Protein AF-0000000078796775 (afdb_homodimer)

Foldseek 3Di:
DPPPPCALVNLLVQLVVLLVVLLVLLVVCPPHQQDPVSLVVNVVSVVSNLVSLLVSLQNVCVVVVHDRAPDQLRSLVVCCVVVLFPCSPVSVVLVVVVVCCDDVHPDNCSRVNSVCVSPPVSVRSVSNSVSVVVVVD/DPPPPCALVNLLVQLVVLLVVLLVLLVVCPPHQQDPVSLVVNVVSVVSNLVSLLVSLQNVCVVVVHDRAPDQLRSLVVCCVVVLFPCSPVSVVLVVVVVCCDDVHPDNCSRVNSCCVSPPVSVRSVSNSVSVVVVVD

Structure (mmCIF, N/CA/C/O backbone):
data_AF-0000000078796775-model_v1
#
loop_
_entity.id
_entity.type
_entity.pdbx_description
1 polymer 'Nucleotidyltransferase substrate binding protein, family'
#
loop_
_atom_site.group_PDB
_atom_site.id
_atom_site.type_symbol
_atom_site.label_atom_id
_atom_site.label_alt_id
_atom_site.label_comp_id
_atom_site.label_asym_id
_atom_site.label_entity_id
_atom_site.label_seq_id
_atom_site.pdbx_PDB_ins_code
_atom_site.Cartn_x
_atom_site.Cartn_y
_atom_site.Cartn_z
_atom_site.occupancy
_atom_site.B_iso_or_equiv
_atom_site.auth_seq_id
_atom_site.auth_comp_id
_atom_site.auth_asym_id
_atom_site.auth_atom_id
_atom_site.pdbx_PDB_model_num
ATOM 1 N N . MET A 1 1 ? -8.867 22.641 -24.484 1 27.11 1 MET A N 1
ATOM 2 C CA . MET A 1 1 ? -8.469 23.016 -23.141 1 27.11 1 MET A CA 1
ATOM 3 C C . MET A 1 1 ? -7.242 22.219 -22.688 1 27.11 1 MET A C 1
ATOM 5 O O . MET A 1 1 ? -7.277 20.984 -22.641 1 27.11 1 MET A O 1
ATOM 9 N N . LYS A 1 2 ? -6.031 22.531 -22.953 1 39.06 2 LYS A N 1
ATOM 10 C CA . LYS A 1 2 ? -4.73 21.906 -22.719 1 39.06 2 LYS A CA 1
ATOM 11 C C . LYS A 1 2 ? -4.594 21.438 -21.281 1 39.06 2 LYS A C 1
ATOM 13 O O . LYS A 1 2 ? -4.922 22.172 -20.344 1 39.06 2 LYS A O 1
ATOM 18 N N . ASN A 1 3 ? -4.801 20.188 -20.906 1 47.81 3 ASN A N 1
ATOM 19 C CA . ASN A 1 3 ? -4.633 19.609 -19.578 1 47.81 3 ASN A CA 1
ATOM 20 C C . ASN A 1 3 ? -3.469 20.266 -18.828 1 47.81 3 ASN A C 1
ATOM 22 O O . ASN A 1 3 ? -2.309 20.078 -19.203 1 47.81 3 ASN A O 1
ATOM 26 N N . ILE A 1 4 ? -3.586 21.375 -18.359 1 51.06 4 ILE A N 1
ATOM 27 C CA . ILE A 1 4 ? -2.564 22.109 -17.625 1 51.06 4 ILE A CA 1
ATOM 28 C C . ILE A 1 4 ? -1.868 21.172 -16.641 1 51.06 4 ILE A C 1
ATOM 30 O O . ILE A 1 4 ? -2.521 20.547 -15.797 1 51.06 4 ILE A O 1
ATOM 34 N N . PRO A 1 5 ? -0.661 20.812 -16.922 1 62.84 5 PRO A N 1
ATOM 35 C CA . PRO A 1 5 ? 0.093 19.922 -16.016 1 62.84 5 PRO A CA 1
ATOM 36 C C . PRO A 1 5 ? -0.056 20.312 -14.555 1 62.84 5 PRO A C 1
ATOM 38 O O . PRO A 1 5 ? -0.149 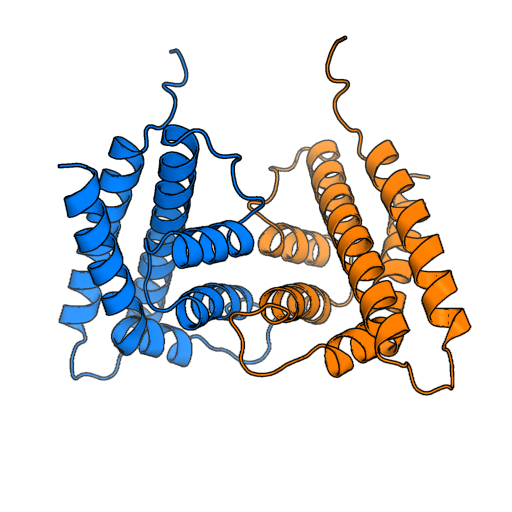21.5 -14.227 1 62.84 5 PRO A O 1
ATOM 41 N N . ILE A 1 6 ? -0.618 19.516 -13.711 1 71.25 6 ILE A N 1
ATOM 42 C CA . ILE A 1 6 ? -0.725 19.75 -12.273 1 71.25 6 ILE A CA 1
ATOM 43 C C . ILE A 1 6 ? 0.657 20.062 -11.695 1 71.25 6 ILE A C 1
ATOM 45 O O . ILE A 1 6 ? 1.594 19.281 -11.875 1 71.25 6 ILE A O 1
ATOM 49 N N . THR A 1 7 ? 0.902 21.391 -11.242 1 84.81 7 THR A N 1
ATOM 50 C CA . THR A 1 7 ? 2.178 21.812 -10.68 1 84.81 7 THR A CA 1
ATOM 51 C C . THR A 1 7 ? 2.268 21.438 -9.203 1 84.81 7 THR A C 1
ATOM 53 O O . THR A 1 7 ? 1.254 21.141 -8.57 1 84.81 7 THR A O 1
ATOM 56 N N . CYS A 1 8 ? 3.475 21.375 -8.734 1 90.12 8 CYS A N 1
ATOM 57 C CA . CYS A 1 8 ? 3.736 21.141 -7.316 1 90.12 8 CYS A CA 1
ATOM 58 C C . CYS A 1 8 ? 3.006 22.156 -6.449 1 90.12 8 CYS A C 1
ATOM 60 O O . CYS A 1 8 ? 2.449 21.812 -5.406 1 90.12 8 CYS A O 1
ATOM 62 N N . GLU A 1 9 ? 2.939 23.391 -6.965 1 91.62 9 GLU A N 1
ATOM 63 C CA . GLU A 1 9 ? 2.295 24.469 -6.215 1 91.62 9 GLU A CA 1
ATOM 64 C C . GLU A 1 9 ? 0.795 24.219 -6.082 1 91.62 9 GLU A C 1
ATOM 66 O O . GLU A 1 9 ? 0.22 24.422 -5.012 1 91.62 9 GLU A O 1
ATOM 71 N N . LYS A 1 10 ? 0.238 23.859 -7.141 1 93.44 10 LYS A N 1
ATOM 72 C CA . LYS A 1 10 ? -1.197 23.594 -7.109 1 93.44 10 LYS A CA 1
ATOM 73 C C . LYS A 1 10 ? -1.516 22.406 -6.215 1 93.44 10 LYS A C 1
ATOM 75 O O . LYS A 1 10 ? -2.475 22.438 -5.438 1 93.44 10 LYS A O 1
ATOM 80 N N . CYS A 1 11 ? -0.674 21.391 -6.367 1 94.25 11 CYS A N 1
ATOM 81 C CA . CYS A 1 11 ? -0.863 20.203 -5.523 1 94.25 11 CYS A CA 1
ATOM 82 C C . CYS A 1 11 ? -0.729 20.578 -4.047 1 94.25 11 CYS A C 1
ATOM 84 O O . CYS A 1 11 ? -1.511 20.109 -3.217 1 94.25 11 CYS A O 1
ATOM 86 N N . PHE A 1 12 ? 0.208 21.391 -3.773 1 97 12 PHE A N 1
ATOM 87 C CA . PHE A 1 12 ? 0.461 21.781 -2.395 1 97 12 PHE A CA 1
ATOM 88 C C . PHE A 1 12 ? -0.701 22.609 -1.849 1 97 12 PHE A C 1
ATOM 90 O O . PHE A 1 12 ? -1.109 22.422 -0.7 1 97 12 PHE A O 1
ATOM 97 N N . LEU A 1 13 ? -1.24 23.453 -2.66 1 96.56 13 LEU A N 1
ATOM 98 C CA . LEU A 1 13 ? -2.391 24.25 -2.242 1 96.56 13 LEU A CA 1
ATOM 99 C C . LEU A 1 13 ? -3.584 23.344 -1.924 1 96.56 13 LEU A C 1
ATOM 101 O O . LEU A 1 13 ? -4.281 23.562 -0.929 1 96.56 13 LEU A O 1
ATOM 105 N N . ASP A 1 14 ? -3.807 22.406 -2.762 1 96.75 14 ASP A N 1
ATOM 106 C CA . ASP A 1 14 ? -4.887 21.453 -2.533 1 96.75 14 ASP A CA 1
ATOM 107 C C . ASP A 1 14 ? -4.676 20.688 -1.23 1 96.75 14 ASP A C 1
ATOM 109 O O . ASP A 1 14 ? -5.629 20.453 -0.482 1 96.75 14 ASP A O 1
ATOM 113 N N . PHE A 1 15 ? -3.441 20.312 -0.987 1 98.25 15 PHE A N 1
ATOM 114 C CA . PHE A 1 15 ? -3.092 19.625 0.25 1 98.25 15 PHE A CA 1
ATOM 115 C C . PHE A 1 15 ? -3.369 20.516 1.459 1 98.25 15 PHE A C 1
ATOM 117 O O . PHE A 1 15 ? -3.957 20.062 2.443 1 98.25 15 PHE A O 1
ATOM 124 N N . GLN A 1 16 ? -2.99 21.703 1.326 1 98.38 16 GLN A N 1
ATOM 125 C CA . GLN A 1 16 ? -3.176 22.625 2.439 1 98.38 16 GLN A CA 1
ATOM 126 C C . GLN A 1 16 ? -4.656 22.812 2.771 1 98.38 16 GLN A C 1
ATOM 128 O O . GLN A 1 16 ? -5.031 22.859 3.945 1 98.38 16 GLN A O 1
ATOM 133 N N . GLU A 1 17 ? -5.414 22.953 1.761 1 98.25 17 GLU A N 1
ATOM 134 C CA . GLU A 1 17 ? -6.852 23.094 1.968 1 98.25 17 GLU A CA 1
ATOM 135 C C . GLU A 1 17 ? -7.445 21.875 2.645 1 98.25 17 GLU A C 1
ATOM 137 O O . GLU A 1 17 ? -8.234 21.984 3.582 1 98.25 17 GLU A O 1
ATOM 142 N N . ALA A 1 18 ? -7.047 20.734 2.17 1 98.5 18 ALA A N 1
ATOM 143 C CA . ALA A 1 18 ? -7.512 19.484 2.76 1 98.5 18 ALA A CA 1
ATOM 144 C C . ALA A 1 18 ? -7.027 19.344 4.199 1 98.5 18 ALA A C 1
ATOM 146 O O . ALA A 1 18 ? -7.773 18.891 5.07 1 98.5 18 ALA A O 1
ATOM 147 N N . LEU A 1 19 ? -5.797 19.734 4.43 1 98.69 19 LEU A N 1
ATOM 148 C CA . LEU A 1 19 ? -5.219 19.641 5.766 1 98.69 19 LEU A CA 1
ATOM 149 C C . LEU A 1 19 ? -5.969 20.547 6.738 1 98.69 19 LEU A C 1
ATOM 151 O O . LEU A 1 19 ? -6.195 20.172 7.891 1 98.69 19 LEU A O 1
ATOM 155 N N . GLU A 1 20 ? -6.297 21.703 6.25 1 98.38 20 GLU A N 1
ATOM 156 C CA . GLU A 1 20 ? -7.051 22.641 7.09 1 98.38 20 GLU A CA 1
ATOM 157 C C . GLU A 1 20 ? -8.391 22.031 7.512 1 98.38 20 GLU A C 1
ATOM 159 O O . GLU A 1 20 ? -8.773 22.125 8.68 1 98.38 20 GLU A O 1
ATOM 164 N N . GLU A 1 21 ? -9.062 21.438 6.605 1 98.06 21 GLU A N 1
ATOM 165 C CA . GLU A 1 21 ? -10.336 20.797 6.902 1 98.06 21 GLU A CA 1
ATOM 166 C C . GLU A 1 21 ? -10.164 19.672 7.918 1 98.06 21 GLU A C 1
ATOM 168 O O . GLU A 1 21 ? -10.93 19.562 8.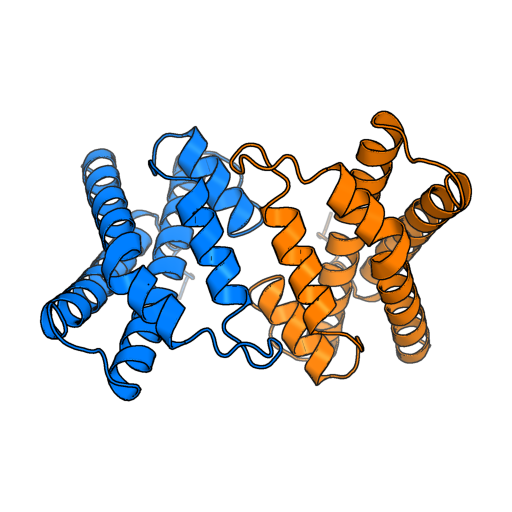875 1 98.06 21 GLU A O 1
ATOM 173 N N . LEU A 1 22 ? -9.156 18.828 7.711 1 98.44 22 LEU A N 1
ATOM 174 C CA . LEU A 1 22 ? -8.883 17.734 8.633 1 98.44 22 LEU A CA 1
ATOM 175 C C . LEU A 1 22 ? -8.547 18.25 10.023 1 98.44 22 LEU A C 1
ATOM 177 O O . LEU A 1 22 ? -9.031 17.719 11.023 1 98.44 22 LEU A O 1
ATOM 181 N N . HIS A 1 23 ? -7.727 19.25 9.992 1 98.12 23 HIS A N 1
ATOM 182 C CA . HIS A 1 23 ? -7.293 19.828 11.258 1 98.12 23 HIS A CA 1
ATOM 183 C C . HIS A 1 23 ? -8.477 20.375 12.047 1 98.12 23 HIS A C 1
ATOM 185 O O . HIS A 1 23 ? -8.562 20.172 13.266 1 98.12 23 HIS A O 1
ATOM 191 N N . GLU A 1 24 ? -9.375 21.031 11.352 1 97.69 24 GLU A N 1
ATOM 192 C CA . GLU A 1 24 ? -10.578 21.547 12 1 97.69 24 GLU A CA 1
ATOM 193 C C . GLU A 1 24 ? -11.414 20.422 12.586 1 97.69 24 GLU A C 1
ATOM 195 O O . GLU A 1 24 ? -11.945 20.547 13.695 1 97.69 24 GLU A O 1
ATOM 200 N N . MET A 1 25 ? -11.547 19.344 11.898 1 97.06 25 MET A N 1
ATOM 201 C CA . MET A 1 25 ? -12.297 18.203 12.391 1 97.06 25 MET A CA 1
ATOM 202 C C . MET A 1 25 ? -11.648 17.609 13.633 1 97.06 25 MET A C 1
ATOM 204 O O . MET A 1 25 ? -12.336 17.266 14.594 1 97.06 25 MET A O 1
ATOM 208 N N . VAL A 1 26 ? -10.375 17.531 13.586 1 97 26 VAL A N 1
ATOM 209 C CA . VAL A 1 26 ? -9.625 16.953 14.695 1 97 26 VAL A CA 1
ATOM 210 C C . VAL A 1 26 ? -9.797 17.844 15.938 1 97 26 VAL A C 1
ATOM 212 O O . VAL A 1 26 ? -10.016 17.328 17.031 1 97 26 VAL A O 1
ATOM 215 N N . ILE A 1 27 ? -9.742 19.141 15.742 1 96.31 27 ILE A N 1
ATOM 216 C CA . ILE A 1 27 ? -9.898 20.078 16.844 1 96.31 27 ILE A CA 1
ATOM 217 C C . ILE A 1 27 ? -11.297 19.953 17.438 1 96.31 27 ILE A C 1
ATOM 219 O O . ILE A 1 27 ? -11.469 20.016 18.656 1 96.31 27 ILE A O 1
ATOM 223 N N . SER A 1 28 ? -12.242 19.703 16.609 1 94.88 28 SER A N 1
ATOM 224 C CA . SER A 1 28 ? -13.641 19.672 17.031 1 94.88 28 SER A CA 1
ATOM 225 C C . SER A 1 28 ? -13.906 18.453 17.922 1 94.88 28 SER A C 1
ATOM 227 O O . SER A 1 28 ? -14.875 18.453 18.688 1 94.88 28 SER A O 1
ATOM 229 N N . VAL A 1 29 ? -13.07 17.422 17.875 1 94.19 29 VAL A N 1
ATOM 230 C CA . VAL A 1 29 ? -13.32 16.219 18.641 1 94.19 29 VAL A CA 1
ATOM 231 C C . VAL A 1 29 ? -12.25 16.047 19.719 1 94.19 29 VAL A C 1
ATOM 233 O O . VAL A 1 29 ? -12.188 15.016 20.391 1 94.19 29 VAL A O 1
ATOM 236 N N . LYS A 1 30 ? -11.461 17.047 19.812 1 88.75 30 LYS A N 1
ATOM 237 C CA . LYS A 1 30 ? -10.367 16.953 20.766 1 88.75 30 LYS A CA 1
ATOM 238 C C . LYS A 1 30 ? -10.883 16.766 22.188 1 88.75 30 LYS A C 1
ATOM 240 O O . LYS A 1 30 ? -11.781 17.484 22.641 1 88.75 30 LYS A O 1
ATOM 245 N N . GLY A 1 31 ? -10.32 15.812 22.891 1 85.5 31 GLY A N 1
ATOM 246 C CA . GLY A 1 31 ? -10.648 15.602 24.281 1 85.5 31 GLY A CA 1
ATOM 247 C C . GLY A 1 31 ? -11.961 14.859 24.484 1 85.5 31 GLY A C 1
ATOM 248 O O . GLY A 1 31 ? -12.453 14.75 25.609 1 85.5 31 GLY A O 1
ATOM 249 N N . THR A 1 32 ? -12.641 14.43 23.422 1 86.44 32 THR A N 1
ATOM 250 C CA . THR A 1 32 ? -13.891 13.688 23.516 1 86.44 32 THR A CA 1
ATOM 251 C C . THR A 1 32 ? -13.797 12.359 22.781 1 86.44 32 THR A C 1
ATOM 253 O O . THR A 1 32 ? -12.867 12.141 22 1 86.44 32 THR A O 1
ATOM 256 N N . GLU A 1 33 ? -14.688 11.477 23.203 1 89.94 33 GLU A N 1
ATOM 257 C CA . GLU A 1 33 ? -14.805 10.258 22.406 1 89.94 33 GLU A CA 1
ATOM 258 C C . GLU A 1 33 ? -15.344 10.562 21.016 1 89.94 33 GLU A C 1
ATOM 260 O O . GLU A 1 33 ? -16.281 11.344 20.859 1 89.94 33 GLU A O 1
ATOM 265 N N . ILE A 1 34 ? -14.68 10 20.094 1 93 34 ILE A N 1
ATOM 266 C CA . ILE A 1 34 ? -15.086 10.227 18.703 1 93 34 ILE A CA 1
ATOM 267 C C . ILE A 1 34 ? -16.203 9.25 18.344 1 93 34 ILE A C 1
ATOM 269 O O . ILE A 1 34 ? -15.984 8.031 18.344 1 93 34 ILE A O 1
ATOM 273 N N . ASP A 1 35 ? -17.328 9.734 18.047 1 93.81 35 ASP A N 1
ATOM 274 C CA . ASP A 1 35 ? -18.406 8.828 17.688 1 93.81 35 ASP A CA 1
ATOM 275 C C . ASP A 1 35 ? -18.219 8.273 16.266 1 93.81 35 ASP A C 1
ATOM 277 O O . ASP A 1 35 ? -17.344 8.734 15.531 1 93.81 35 ASP A O 1
ATOM 281 N N . GLU A 1 36 ? -19 7.324 15.945 1 92.62 36 GLU A N 1
ATOM 282 C CA . GLU A 1 36 ? -18.828 6.578 14.703 1 92.62 36 GLU A CA 1
ATOM 283 C C . GLU A 1 36 ? -18.938 7.496 13.484 1 92.62 36 GLU A C 1
ATOM 285 O O . GLU A 1 36 ? -18.172 7.352 12.523 1 92.62 36 GLU A O 1
ATOM 290 N N . ARG A 1 37 ? -19.859 8.391 13.539 1 93.19 37 ARG A N 1
ATOM 291 C CA . ARG A 1 37 ? -20.047 9.32 12.43 1 93.19 37 ARG A CA 1
ATOM 292 C C . ARG A 1 37 ? -18.812 10.195 12.219 1 93.19 37 ARG A C 1
ATOM 294 O O . ARG A 1 37 ? -18.328 10.328 11.094 1 93.19 37 ARG A O 1
ATOM 301 N N . ASN A 1 38 ? -18.359 10.734 13.266 1 95.19 38 ASN A N 1
ATOM 302 C CA . ASN A 1 38 ? -17.172 11.578 13.203 1 95.19 38 ASN A CA 1
ATOM 303 C C . ASN A 1 38 ? -15.93 10.773 12.812 1 95.19 38 ASN A C 1
ATOM 305 O O . ASN A 1 38 ? -15.039 11.289 12.133 1 95.19 38 ASN A O 1
ATOM 309 N N . GLN A 1 39 ? -15.914 9.531 13.297 1 95.75 39 GLN A N 1
ATOM 310 C CA . GLN A 1 39 ? -14.812 8.664 12.875 1 95.75 39 GLN A CA 1
ATOM 311 C C . GLN A 1 39 ? -14.758 8.547 11.352 1 95.75 39 GLN A C 1
ATOM 313 O O . GLN A 1 39 ? -13.695 8.703 10.75 1 95.75 39 GLN A O 1
ATOM 318 N N . LYS A 1 40 ? -15.898 8.312 10.773 1 94.62 40 LYS A N 1
ATOM 319 C CA . LYS A 1 40 ? -15.969 8.156 9.32 1 94.62 40 LYS A CA 1
ATOM 320 C C . LYS A 1 40 ? -15.57 9.445 8.609 1 94.62 40 LYS A C 1
ATOM 322 O O . LYS A 1 40 ? -14.836 9.406 7.617 1 94.62 40 LYS A O 1
ATOM 327 N N . ARG A 1 41 ? -16.016 10.586 9.086 1 95.56 41 ARG A N 1
ATOM 328 C CA . ARG A 1 41 ? -15.711 11.883 8.492 1 95.56 41 ARG A CA 1
ATOM 329 C C . ARG A 1 41 ? -14.219 12.188 8.578 1 95.56 41 ARG A C 1
ATOM 331 O O . ARG A 1 41 ? -13.617 12.656 7.605 1 95.56 41 ARG A O 1
ATOM 338 N N . ILE A 1 42 ? -13.695 11.891 9.719 1 97.38 42 ILE A N 1
ATOM 339 C CA . ILE A 1 42 ? -12.281 12.141 9.945 1 97.38 42 ILE A CA 1
ATOM 340 C C . ILE A 1 42 ? -11.438 11.25 9.039 1 97.38 42 ILE A C 1
ATOM 342 O O . ILE A 1 42 ? -10.484 11.711 8.414 1 97.38 42 ILE A O 1
ATOM 346 N N . ILE A 1 43 ? -11.82 10 8.922 1 96.62 43 ILE A N 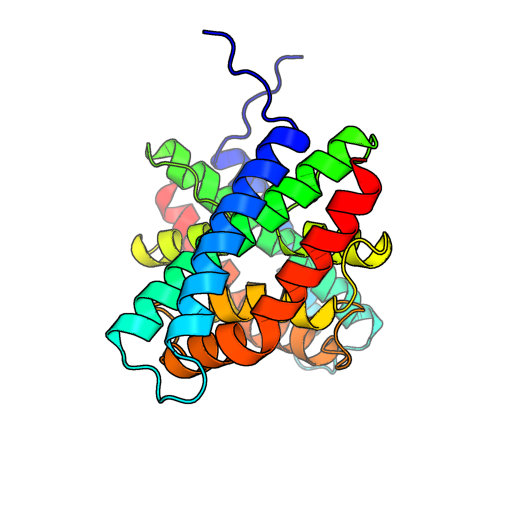1
ATOM 347 C CA . ILE A 1 43 ? -11.078 9.047 8.102 1 96.62 43 ILE A CA 1
ATOM 348 C C . ILE A 1 43 ? -11.148 9.461 6.637 1 96.62 43 ILE A C 1
ATOM 350 O O . ILE A 1 43 ? -10.148 9.406 5.918 1 96.62 43 ILE A O 1
ATOM 354 N N . ARG A 1 44 ? -12.305 9.891 6.203 1 96.06 44 ARG A N 1
ATOM 355 C CA . ARG A 1 44 ? -12.453 10.352 4.828 1 96.06 44 ARG A CA 1
ATOM 356 C C . ARG A 1 44 ? -11.562 11.555 4.551 1 96.06 44 ARG A C 1
ATOM 358 O O . ARG A 1 44 ? -10.852 11.594 3.543 1 96.06 44 ARG A O 1
ATOM 365 N N . SER A 1 45 ? -11.602 12.523 5.414 1 97.94 45 SER A N 1
ATOM 366 C CA . SER A 1 45 ? -10.766 13.719 5.277 1 97.94 45 SER A CA 1
ATOM 367 C C . SER A 1 45 ? -9.281 13.359 5.316 1 97.94 45 SER A C 1
ATOM 369 O O . SER A 1 45 ? -8.484 13.93 4.57 1 97.94 45 SER A O 1
ATOM 371 N N . PHE A 1 46 ? -8.953 12.398 6.164 1 98.31 46 PHE A N 1
ATOM 372 C CA . PHE A 1 46 ? -7.59 11.891 6.27 1 98.31 46 PHE A CA 1
ATOM 373 C C . PHE A 1 46 ? -7.141 11.266 4.953 1 98.31 46 PHE A C 1
ATOM 375 O O . PHE A 1 46 ? -6.031 11.531 4.484 1 98.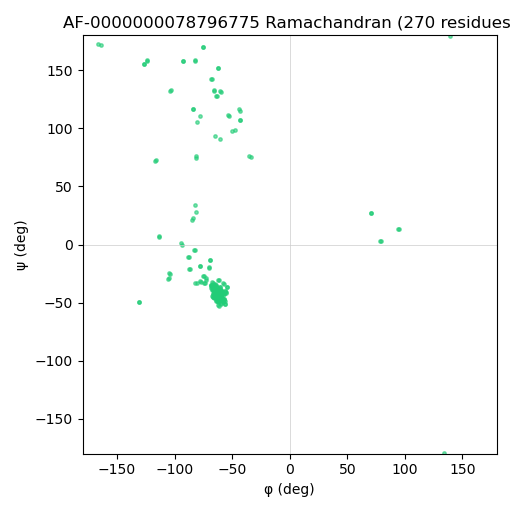31 46 PHE A O 1
ATOM 382 N N . GLU A 1 47 ? -7.98 10.5 4.387 1 96.25 47 GLU A N 1
ATOM 383 C CA . GLU A 1 47 ? -7.66 9.836 3.129 1 96.25 47 GLU A CA 1
ATOM 384 C C . GLU A 1 47 ? -7.359 10.852 2.029 1 96.25 47 GLU A C 1
ATOM 386 O O . GLU A 1 47 ? -6.367 10.719 1.31 1 96.25 47 GLU A O 1
ATOM 391 N N . ILE A 1 48 ? -8.188 11.82 1.911 1 97 48 ILE A N 1
ATOM 392 C CA . ILE A 1 48 ? -8.016 12.875 0.912 1 97 48 ILE A CA 1
ATOM 393 C C . ILE A 1 48 ? -6.715 13.625 1.173 1 97 48 ILE A C 1
ATOM 395 O O . ILE A 1 48 ? -5.922 13.844 0.253 1 97 48 ILE A O 1
ATOM 399 N N . THR A 1 49 ? -6.461 13.969 2.406 1 98.5 49 THR A N 1
ATOM 400 C CA . THR A 1 49 ? -5.273 14.719 2.789 1 98.5 49 THR A CA 1
ATOM 401 C C . THR A 1 49 ? -4.004 13.93 2.477 1 98.5 49 THR A C 1
ATOM 403 O O . THR A 1 49 ? -3.051 14.469 1.915 1 98.5 49 THR A O 1
ATOM 406 N N . HIS A 1 50 ? -4.023 12.68 2.842 1 98.19 50 HIS A N 1
ATOM 407 C CA . HIS A 1 50 ? -2.873 11.82 2.602 1 98.19 50 HIS A CA 1
ATOM 408 C C . HIS A 1 50 ? -2.59 11.68 1.11 1 98.19 50 HIS A C 1
ATOM 410 O O . HIS A 1 50 ? -1.435 11.75 0.684 1 98.19 50 HIS A O 1
ATOM 416 N N . GLU A 1 51 ? -3.664 11.484 0.34 1 95.19 51 GLU A N 1
ATOM 417 C CA . GLU A 1 51 ? -3.518 11.383 -1.108 1 95.19 51 GLU A CA 1
ATOM 418 C C . GLU A 1 51 ? -2.895 12.648 -1.69 1 95.19 51 GLU A C 1
ATOM 420 O O . GLU A 1 51 ? -1.978 12.57 -2.512 1 95.19 51 GLU A O 1
ATOM 425 N N . LEU A 1 52 ? -3.357 13.75 -1.291 1 96.56 52 LEU A N 1
ATOM 426 C CA . LEU A 1 52 ? -2.869 15.031 -1.797 1 96.56 52 LEU A CA 1
ATOM 427 C C . LEU A 1 52 ? -1.441 15.289 -1.328 1 96.56 52 LEU A C 1
ATOM 429 O O . LEU A 1 52 ? -0.649 15.898 -2.047 1 96.56 52 LEU A O 1
ATOM 433 N N . ALA A 1 53 ? -1.108 14.836 -0.096 1 97.75 53 ALA A N 1
ATOM 434 C CA . ALA A 1 53 ? 0.271 14.93 0.373 1 97.75 53 ALA A CA 1
ATOM 435 C C . ALA A 1 53 ? 1.217 14.148 -0.538 1 97.75 53 ALA A C 1
ATOM 437 O O . ALA A 1 53 ? 2.25 14.672 -0.961 1 97.75 53 ALA A O 1
ATOM 438 N N . LEU A 1 54 ? 0.8 12.938 -0.846 1 95.75 54 LEU A N 1
ATOM 439 C CA . LEU A 1 54 ? 1.615 12.094 -1.713 1 95.75 54 LEU A CA 1
ATOM 440 C C . LEU A 1 54 ? 1.761 12.719 -3.098 1 95.75 54 LEU A C 1
ATOM 442 O O . LEU A 1 54 ? 2.844 12.688 -3.684 1 95.75 54 LEU A O 1
ATOM 446 N N . LYS A 1 55 ? 0.684 13.242 -3.604 1 94.31 55 LYS A N 1
ATOM 447 C CA . LYS A 1 55 ? 0.731 13.922 -4.895 1 94.31 55 LYS A CA 1
ATOM 448 C C . LYS A 1 55 ? 1.695 15.109 -4.855 1 94.31 55 LYS A C 1
ATOM 450 O O . LYS A 1 55 ? 2.455 15.328 -5.801 1 94.31 55 LYS A O 1
ATOM 455 N N . THR A 1 56 ? 1.604 15.844 -3.842 1 96.56 56 THR A N 1
ATOM 456 C CA . THR A 1 56 ? 2.5 16.984 -3.658 1 96.56 56 THR A CA 1
ATOM 457 C C . THR A 1 56 ? 3.957 16.531 -3.67 1 96.56 56 THR A C 1
ATOM 459 O O . THR A 1 56 ? 4.789 17.109 -4.363 1 96.56 56 THR A O 1
ATOM 462 N N . MET A 1 57 ? 4.273 15.484 -2.924 1 96.38 57 MET A N 1
ATOM 463 C CA . MET A 1 57 ? 5.625 14.938 -2.887 1 96.38 57 MET A CA 1
ATOM 464 C C . MET A 1 57 ? 6.086 14.531 -4.281 1 96.38 57 MET A C 1
ATOM 466 O O . MET A 1 57 ? 7.203 14.844 -4.691 1 96.38 57 MET A O 1
ATOM 470 N N . GLY A 1 58 ? 5.184 13.789 -4.914 1 93.5 58 GLY A N 1
ATOM 471 C CA . GLY A 1 58 ? 5.516 13.352 -6.258 1 93.5 58 GLY A CA 1
ATOM 472 C C . GLY A 1 58 ? 5.848 14.492 -7.195 1 93.5 58 GLY A C 1
ATOM 473 O O . GLY A 1 58 ? 6.863 14.453 -7.895 1 93.5 58 GLY A O 1
ATOM 474 N N . GLU A 1 59 ? 5.012 15.469 -7.27 1 93.25 59 GLU A N 1
ATOM 475 C CA . GLU A 1 59 ? 5.215 16.625 -8.148 1 93.25 59 GLU A CA 1
ATOM 476 C C . GLU A 1 59 ? 6.449 17.422 -7.734 1 93.25 59 GLU A C 1
ATOM 478 O O . GLU A 1 59 ? 7.137 17.984 -8.578 1 93.25 59 GLU A O 1
ATOM 483 N N . TYR A 1 60 ? 6.688 17.469 -6.457 1 94.12 60 TYR A N 1
ATOM 484 C CA . TYR A 1 60 ? 7.906 18.109 -5.969 1 94.12 60 TYR A CA 1
ATOM 485 C C . TYR A 1 60 ? 9.141 17.406 -6.523 1 94.12 60 TYR A C 1
ATOM 487 O O . TYR A 1 60 ? 10.07 18.062 -7 1 94.12 60 TYR A O 1
ATOM 495 N N . PHE A 1 61 ? 9.156 16.094 -6.434 1 93.81 61 PHE A N 1
ATOM 496 C CA . PHE A 1 61 ? 10.289 15.328 -6.949 1 93.81 61 PHE A CA 1
ATOM 497 C C . PHE A 1 61 ? 10.43 15.516 -8.453 1 93.81 61 PHE A C 1
ATOM 499 O O . PHE A 1 61 ? 11.539 15.625 -8.969 1 93.81 61 PHE A O 1
ATOM 506 N N . ARG A 1 62 ? 9.328 15.5 -9.102 1 91.19 62 ARG A N 1
ATOM 507 C CA . ARG A 1 62 ? 9.352 15.75 -10.539 1 91.19 62 ARG A CA 1
ATOM 508 C C . ARG A 1 62 ? 9.984 17.109 -10.852 1 91.19 62 ARG A C 1
ATOM 510 O O . ARG A 1 62 ? 10.812 17.219 -11.75 1 91.19 62 ARG A O 1
ATOM 517 N N . LYS A 1 63 ? 9.57 18.094 -10.164 1 90.5 63 LYS A N 1
ATOM 518 C CA . LYS A 1 63 ? 10.102 19.453 -10.312 1 90.5 63 LYS A CA 1
ATOM 519 C C . LYS A 1 63 ? 11.609 19.469 -10.07 1 90.5 63 LYS A C 1
ATOM 521 O O . LYS A 1 63 ? 12.336 20.25 -10.695 1 90.5 63 LYS A O 1
ATOM 526 N N . MET A 1 64 ? 12.062 18.656 -9.219 1 91.62 64 MET A N 1
ATOM 527 C CA . MET A 1 64 ? 13.477 18.578 -8.875 1 91.62 64 MET A CA 1
ATOM 528 C C . MET A 1 64 ? 14.234 17.719 -9.883 1 91.62 64 MET A C 1
ATOM 530 O O . MET A 1 64 ? 15.43 17.484 -9.734 1 91.62 64 MET A O 1
ATOM 534 N N . GLY A 1 65 ? 13.531 17.094 -10.836 1 89.62 65 GLY A N 1
ATOM 535 C CA . GLY A 1 65 ? 14.18 16.344 -11.906 1 89.62 65 GLY A CA 1
ATOM 536 C C . GLY A 1 65 ? 14.32 14.867 -11.594 1 89.62 65 GLY A C 1
ATOM 537 O O . GLY A 1 65 ? 15.117 14.172 -12.219 1 89.62 65 GLY A O 1
ATOM 538 N N . ARG A 1 66 ? 13.609 14.508 -10.594 1 89.25 66 ARG A N 1
ATOM 539 C CA . ARG A 1 66 ? 13.68 13.102 -10.219 1 89.25 66 ARG A CA 1
ATOM 540 C C . ARG A 1 66 ? 12.578 12.289 -10.898 1 89.25 66 ARG A C 1
ATOM 542 O O . ARG A 1 66 ? 11.602 12.859 -11.398 1 89.25 66 ARG A O 1
ATOM 549 N N . LYS A 1 67 ? 12.859 10.938 -10.984 1 83.56 67 LYS A N 1
ATOM 550 C CA . LYS A 1 67 ? 11.812 10.047 -11.484 1 83.56 67 LYS A CA 1
ATOM 551 C C . LYS A 1 67 ? 10.648 9.961 -10.508 1 83.56 67 LYS A C 1
ATOM 553 O O . LYS A 1 67 ? 10.844 9.977 -9.297 1 83.56 67 LYS A O 1
ATOM 558 N N . LEU A 1 68 ? 9.438 9.898 -11.094 1 78.5 68 LEU A N 1
ATOM 559 C CA . LEU A 1 68 ? 8.25 9.727 -10.266 1 78.5 68 LEU A CA 1
ATOM 560 C C . LEU A 1 68 ? 8.289 8.383 -9.539 1 78.5 68 LEU A C 1
ATOM 562 O O . LEU A 1 68 ? 8.555 7.348 -10.156 1 78.5 68 LEU A O 1
ATOM 566 N N . PRO A 1 69 ? 8.125 8.445 -8.312 1 82.44 69 PRO A N 1
ATOM 567 C CA . PRO A 1 69 ? 8.109 7.191 -7.559 1 82.44 69 PRO A CA 1
ATOM 568 C C . PRO A 1 69 ? 6.969 6.266 -7.977 1 82.44 69 PRO A C 1
ATOM 570 O O . PRO A 1 69 ? 5.906 6.738 -8.398 1 82.44 69 PRO A O 1
ATOM 573 N N . ASP A 1 70 ? 7.168 4.98 -7.828 1 75.31 70 ASP A N 1
ATOM 574 C CA . ASP A 1 70 ? 6.246 3.953 -8.297 1 75.31 70 ASP A CA 1
ATOM 575 C C . ASP A 1 70 ? 5.105 3.746 -7.305 1 75.31 70 ASP A C 1
ATOM 577 O O . ASP A 1 70 ? 4.484 2.68 -7.277 1 75.31 70 ASP A O 1
ATOM 581 N N . GLY A 1 71 ? 4.637 4.715 -6.629 1 85.19 71 GLY A N 1
ATOM 582 C CA . GLY A 1 71 ? 3.512 4.508 -5.727 1 85.19 71 GLY A CA 1
ATOM 583 C C . GLY A 1 71 ? 3.713 5.145 -4.367 1 85.19 71 GLY A C 1
ATOM 584 O O . GLY A 1 71 ? 4.73 5.797 -4.125 1 85.19 71 GLY A O 1
ATOM 585 N N . PRO A 1 72 ? 2.734 4.977 -3.523 1 91.56 72 PRO A N 1
ATOM 586 C CA . PRO A 1 72 ? 2.74 5.633 -2.215 1 91.56 72 PRO A CA 1
ATOM 587 C C . PRO A 1 72 ? 3.936 5.223 -1.355 1 91.56 72 PRO A C 1
ATOM 589 O O . PRO A 1 72 ? 4.531 6.066 -0.679 1 91.56 72 PRO A O 1
ATOM 592 N N . ARG A 1 73 ? 4.258 3.949 -1.401 1 91.19 73 ARG A N 1
ATOM 593 C CA . ARG A 1 73 ? 5.391 3.467 -0.621 1 91.19 73 ARG A CA 1
ATOM 594 C C . ARG A 1 73 ? 6.691 4.125 -1.076 1 91.19 73 ARG A C 1
ATOM 596 O O . ARG A 1 73 ? 7.426 4.688 -0.262 1 91.19 73 ARG A O 1
ATOM 603 N N . ASP A 1 74 ? 6.973 4.074 -2.367 1 90.88 74 ASP A N 1
ATOM 604 C CA . ASP A 1 74 ? 8.211 4.633 -2.904 1 90.88 74 ASP A CA 1
ATOM 605 C C . ASP A 1 74 ? 8.273 6.141 -2.682 1 90.88 74 ASP A C 1
ATOM 607 O O . ASP A 1 74 ? 9.336 6.688 -2.389 1 90.88 74 ASP A O 1
ATOM 611 N N . THR A 1 75 ? 7.098 6.781 -2.854 1 94.19 75 THR A N 1
ATOM 612 C CA . THR A 1 75 ? 7.008 8.219 -2.611 1 94.19 75 THR A CA 1
ATOM 613 C C . THR A 1 75 ? 7.371 8.547 -1.165 1 94.19 75 THR A C 1
ATOM 615 O O . THR A 1 75 ? 8.156 9.461 -0.908 1 94.19 75 THR A O 1
ATOM 618 N N . THR A 1 76 ? 6.848 7.75 -0.235 1 95.94 76 THR A N 1
ATOM 619 C CA . THR A 1 76 ? 7.082 7.953 1.19 1 95.94 76 THR A CA 1
ATOM 620 C C . THR A 1 76 ? 8.555 7.734 1.533 1 95.94 76 THR A C 1
ATOM 622 O O . THR A 1 76 ? 9.164 8.547 2.236 1 95.94 76 THR A O 1
ATOM 625 N N . VAL A 1 77 ? 9.117 6.738 1.018 1 93.94 77 VAL A N 1
ATOM 626 C CA . VAL A 1 77 ? 10.516 6.41 1.289 1 93.94 77 VAL A CA 1
ATOM 627 C C . VAL A 1 77 ? 11.422 7.52 0.751 1 93.94 77 VAL A C 1
ATOM 629 O O . VAL A 1 77 ? 12.32 7.988 1.451 1 93.94 77 VAL A O 1
ATOM 632 N N . GLU A 1 78 ? 11.172 7.891 -0.454 1 94.31 78 GLU A N 1
ATOM 633 C CA . GLU A 1 78 ? 11.961 8.961 -1.055 1 94.31 78 GLU A CA 1
ATOM 634 C C . GLU A 1 78 ? 11.82 10.258 -0.264 1 94.31 78 GLU A C 1
ATOM 636 O O . GLU A 1 78 ? 12.805 10.953 -0.027 1 94.31 78 GLU A O 1
ATOM 641 N N . ALA A 1 79 ? 10.586 10.57 0.095 1 96.69 79 ALA A N 1
ATOM 642 C CA . ALA A 1 79 ? 10.328 11.789 0.861 1 96.69 79 ALA A CA 1
ATOM 643 C C . ALA A 1 79 ? 11.086 11.773 2.186 1 96.69 79 ALA A C 1
ATOM 645 O O . ALA A 1 79 ? 11.586 12.805 2.631 1 96.69 79 ALA A O 1
ATOM 646 N N . PHE A 1 80 ? 11.141 10.633 2.82 1 96.25 80 PHE A N 1
ATOM 647 C CA . PHE A 1 80 ? 11.891 10.492 4.062 1 96.25 80 PHE A CA 1
ATOM 648 C C . PHE A 1 80 ? 13.383 10.68 3.814 1 96.25 80 PHE A C 1
ATOM 650 O O . PHE A 1 80 ? 14.062 11.375 4.566 1 96.25 80 PHE A O 1
ATOM 657 N N . ASN A 1 81 ? 13.875 10.039 2.75 1 94 81 ASN A N 1
ATOM 658 C CA . ASN A 1 81 ? 15.297 10.109 2.414 1 94 81 ASN A CA 1
ATOM 659 C C . ASN A 1 81 ? 15.727 11.539 2.1 1 94 81 ASN A C 1
ATOM 661 O O . ASN A 1 81 ? 16.859 11.93 2.381 1 94 81 ASN A O 1
ATOM 665 N N . GLU A 1 82 ? 14.82 12.305 1.585 1 93.56 82 GLU A N 1
ATOM 666 C CA . GLU A 1 82 ? 15.117 13.68 1.195 1 93.56 82 GLU A CA 1
ATOM 667 C C . GLU A 1 82 ? 14.766 14.656 2.314 1 93.56 82 GLU A C 1
ATOM 669 O O . GLU A 1 82 ? 14.781 15.875 2.111 1 93.56 82 GLU A O 1
ATOM 674 N N . ASP A 1 83 ? 14.297 14.148 3.422 1 94.88 83 ASP A N 1
ATOM 675 C CA . ASP A 1 83 ? 14.016 14.922 4.625 1 94.88 83 ASP A CA 1
ATOM 676 C C . ASP A 1 83 ? 12.797 15.82 4.426 1 94.88 83 ASP A C 1
ATOM 678 O O . ASP A 1 83 ? 12.766 16.938 4.93 1 94.88 83 ASP A O 1
ATOM 682 N N . LEU A 1 84 ? 11.93 15.398 3.559 1 95.44 84 LEU A N 1
ATOM 683 C CA . LEU A 1 84 ? 10.672 16.125 3.404 1 95.44 84 LEU A CA 1
ATOM 684 C C . LEU A 1 84 ? 9.703 15.789 4.539 1 95.44 84 LEU A C 1
ATOM 686 O O . LEU A 1 84 ? 8.844 16.594 4.883 1 95.44 84 LEU A O 1
ATOM 690 N N . ILE A 1 85 ? 9.859 14.523 4.984 1 96.88 85 ILE A N 1
ATOM 691 C CA . ILE A 1 85 ? 9.07 14.07 6.121 1 96.88 85 ILE A CA 1
ATOM 692 C C . ILE A 1 85 ? 9.984 13.484 7.191 1 96.88 85 ILE A C 1
ATOM 694 O O . ILE A 1 85 ? 11.102 13.047 6.887 1 96.88 85 ILE A O 1
ATOM 698 N N . ASP A 1 86 ? 9.617 13.461 8.453 1 92.69 86 ASP A N 1
ATOM 699 C CA . ASP A 1 86 ? 10.508 13.078 9.547 1 92.69 86 ASP A CA 1
ATOM 700 C C . ASP A 1 86 ? 10.172 11.68 10.062 1 92.69 86 ASP A C 1
ATOM 702 O O . ASP A 1 86 ? 11.031 11 10.633 1 92.69 86 ASP A O 1
ATOM 706 N N . ASP A 1 87 ? 9.102 11.156 10.047 1 95.56 87 ASP A N 1
ATOM 707 C CA . ASP A 1 87 ? 8.688 9.867 10.594 1 95.56 87 ASP A CA 1
ATOM 708 C C . ASP A 1 87 ? 8.227 8.93 9.484 1 95.56 87 ASP A C 1
ATOM 710 O O . ASP A 1 87 ? 7.039 8.602 9.391 1 95.56 87 ASP A O 1
ATOM 714 N N . GLY A 1 88 ? 9.312 8.484 8.727 1 95.19 88 GLY A N 1
ATOM 715 C CA . GLY A 1 88 ? 9.023 7.633 7.582 1 95.19 88 GLY A CA 1
ATOM 716 C C . GLY A 1 88 ? 8.219 6.402 7.934 1 95.19 88 GLY A C 1
ATOM 717 O O . GLY A 1 88 ? 7.293 6.027 7.207 1 95.19 88 GLY A O 1
ATOM 718 N N . LYS A 1 89 ? 8.547 5.773 9.07 1 95.44 89 LYS A N 1
ATOM 719 C CA . LYS A 1 89 ? 7.844 4.566 9.492 1 95.44 89 LYS A CA 1
ATOM 720 C C . LYS A 1 89 ? 6.355 4.844 9.695 1 95.44 89 LYS A C 1
ATOM 722 O O . LYS A 1 89 ? 5.508 4.086 9.219 1 95.44 89 LYS A O 1
ATOM 727 N N . THR A 1 90 ? 6.062 5.891 10.375 1 97.06 90 THR A N 1
ATOM 728 C CA . THR A 1 90 ? 4.668 6.203 10.664 1 97.06 90 THR A CA 1
ATOM 729 C C . THR A 1 90 ? 3.918 6.559 9.383 1 97.06 90 THR A C 1
ATOM 731 O O . THR A 1 90 ? 2.734 6.242 9.242 1 97.06 90 THR A O 1
ATOM 734 N N . TRP A 1 91 ? 4.578 7.215 8.453 1 97.44 91 TRP A N 1
ATOM 735 C CA . TRP A 1 91 ? 3.963 7.484 7.16 1 97.44 91 TRP A CA 1
ATOM 736 C C . TRP A 1 91 ? 3.639 6.188 6.43 1 97.44 91 TRP A C 1
ATOM 738 O O . TRP A 1 91 ? 2.59 6.074 5.789 1 97.44 91 TRP A O 1
ATOM 748 N N . LEU A 1 92 ? 4.516 5.215 6.543 1 96.06 92 LEU A N 1
ATOM 749 C CA . LEU A 1 92 ? 4.234 3.904 5.961 1 96.06 92 LEU A CA 1
ATOM 750 C C . LEU A 1 92 ? 3.08 3.223 6.688 1 96.06 92 LEU A C 1
ATOM 752 O O . LEU A 1 92 ? 2.258 2.553 6.062 1 96.06 92 LEU A O 1
ATOM 756 N N . ASP A 1 93 ? 3.025 3.451 8 1 96.19 93 ASP A N 1
ATOM 757 C CA . ASP A 1 93 ? 1.92 2.914 8.789 1 96.19 93 ASP A CA 1
ATOM 758 C C . ASP A 1 93 ? 0.581 3.459 8.297 1 96.19 93 ASP A C 1
ATOM 760 O O . ASP A 1 93 ? -0.432 2.756 8.336 1 96.19 93 ASP A O 1
ATOM 764 N N . MET A 1 94 ? 0.553 4.746 7.871 1 96.88 94 MET A N 1
ATOM 765 C CA . MET A 1 94 ? -0.672 5.32 7.324 1 96.88 94 MET A CA 1
ATOM 766 C C . MET A 1 94 ? -1.17 4.512 6.133 1 96.88 94 MET A C 1
ATOM 768 O O . MET A 1 94 ? -2.367 4.246 6.016 1 96.88 94 MET A O 1
ATOM 772 N N . ILE A 1 95 ? -0.214 4.141 5.305 1 95.25 95 ILE A N 1
ATOM 773 C CA . ILE A 1 95 ? -0.558 3.367 4.117 1 95.25 95 ILE A CA 1
ATOM 774 C C . ILE A 1 95 ? -1.134 2.016 4.531 1 95.25 95 ILE A C 1
ATOM 776 O O . ILE A 1 95 ? -2.186 1.603 4.031 1 95.25 95 ILE A O 1
ATOM 780 N N . ILE A 1 96 ? -0.489 1.396 5.457 1 94.31 96 ILE A N 1
ATOM 781 C CA . ILE A 1 96 ? -0.886 0.069 5.914 1 94.31 96 ILE A CA 1
ATOM 782 C C . ILE A 1 96 ? -2.285 0.131 6.523 1 94.31 96 ILE A C 1
ATOM 784 O O . ILE A 1 96 ? -3.135 -0.711 6.23 1 94.31 96 ILE A O 1
ATOM 788 N N . GLU A 1 97 ? -2.518 1.116 7.301 1 95.06 97 GLU A N 1
ATOM 789 C CA . GLU A 1 97 ? -3.811 1.223 7.969 1 95.06 97 GLU A CA 1
ATOM 790 C C . GLU A 1 97 ? -4.926 1.502 6.965 1 95.06 97 GLU A C 1
ATOM 792 O O . GLU A 1 97 ? -6.059 1.042 7.145 1 95.06 97 GLU A O 1
ATOM 797 N N . ARG A 1 98 ? -4.594 2.262 5.977 1 93.56 98 ARG A N 1
ATOM 798 C CA . ARG A 1 98 ? -5.59 2.518 4.938 1 93.56 98 ARG A CA 1
ATOM 799 C C . ARG A 1 98 ? -5.922 1.243 4.172 1 93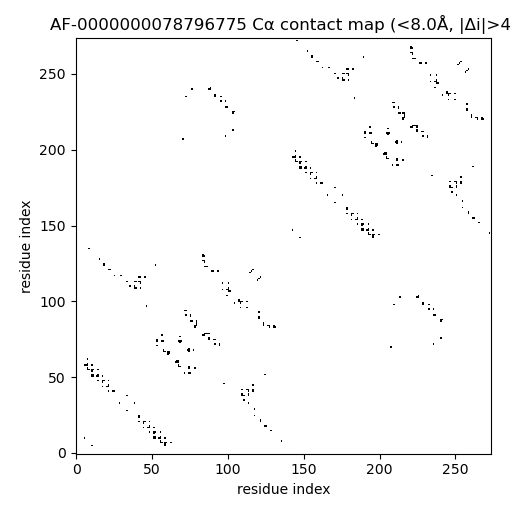.56 98 ARG A C 1
ATOM 801 O O . ARG A 1 98 ? -7.078 1.023 3.795 1 93.56 98 ARG A O 1
ATOM 808 N N . ILE A 1 99 ? -4.938 0.43 3.975 1 91.81 99 ILE A N 1
ATOM 809 C CA . ILE A 1 99 ? -5.16 -0.846 3.301 1 91.81 99 ILE A CA 1
ATOM 810 C C . ILE A 1 99 ? -6.066 -1.729 4.156 1 91.81 99 ILE A C 1
ATOM 812 O O . ILE A 1 99 ? -6.984 -2.369 3.643 1 91.81 99 ILE A O 1
ATOM 816 N N . LYS A 1 100 ? -5.863 -1.658 5.449 1 92.94 100 LYS A N 1
ATOM 817 C CA . LYS A 1 100 ? -6.602 -2.514 6.371 1 92.94 100 LYS A CA 1
ATOM 818 C C . LYS A 1 100 ? -8.016 -1.988 6.594 1 92.94 100 LYS A C 1
ATOM 820 O O . LYS A 1 100 ? -8.891 -2.717 7.074 1 92.94 100 LYS A O 1
ATOM 825 N N . TYR A 1 101 ? -8.133 -0.69 6.234 1 90.94 101 TYR A N 1
ATOM 826 C CA . TYR A 1 101 ? -9.445 -0.075 6.383 1 90.94 101 TYR A CA 1
ATOM 827 C C . TYR A 1 101 ? -10.344 -0.421 5.203 1 90.94 101 TYR A C 1
ATOM 829 O O . TYR A 1 101 ? -10.484 0.37 4.27 1 90.94 101 TYR A O 1
ATOM 837 N N . GLY A 1 102 ? -10.828 -1.617 5.145 1 82.75 102 GLY A N 1
ATOM 838 C CA . GLY A 1 102 ? -11.672 -2.074 4.051 1 82.75 102 GLY A CA 1
ATOM 839 C C . GLY A 1 102 ? -12.422 -3.352 4.371 1 82.75 102 GLY A C 1
ATOM 840 O O . GLY A 1 102 ? -12.195 -3.963 5.422 1 82.75 102 GLY A O 1
ATOM 841 N N . PRO A 1 103 ? -13.242 -3.695 3.59 1 83.31 103 PRO A N 1
ATOM 842 C CA . PRO A 1 103 ? -14.148 -4.816 3.844 1 83.31 103 PRO A CA 1
ATOM 843 C C . PRO A 1 103 ? -13.438 -6.164 3.854 1 83.31 103 PRO A C 1
ATOM 845 O O . PRO A 1 103 ? -13.977 -7.152 4.352 1 83.31 103 PRO A O 1
ATOM 848 N N . LEU A 1 104 ? -12.227 -6.184 3.387 1 87.12 104 LEU A N 1
ATOM 849 C CA . LEU A 1 104 ? -11.531 -7.457 3.266 1 87.12 104 LEU A CA 1
ATOM 850 C C . LEU A 1 104 ? -10.805 -7.805 4.559 1 87.12 104 LEU A C 1
ATOM 852 O O . LEU A 1 104 ? -10.305 -8.922 4.715 1 87.12 104 LEU A O 1
ATOM 856 N N . TYR A 1 105 ? -10.719 -6.891 5.469 1 86.88 105 TYR A N 1
ATOM 857 C CA . TYR A 1 105 ? -10.117 -7.176 6.77 1 86.88 105 TYR A CA 1
ATOM 858 C C . TYR A 1 105 ? -11.195 -7.34 7.84 1 86.88 105 TYR A C 1
ATOM 860 O O . TYR A 1 105 ? -12.125 -6.539 7.918 1 86.88 105 TYR A O 1
ATOM 868 N N . PRO A 1 106 ? -10.992 -8.406 8.57 1 77.88 106 PRO A N 1
ATOM 869 C CA . PRO A 1 106 ? -12.039 -8.703 9.547 1 77.88 106 PRO A CA 1
ATOM 870 C C . PRO A 1 106 ? -12.039 -7.742 10.727 1 77.88 106 PRO A C 1
ATOM 872 O O . PRO A 1 106 ? -13.078 -7.539 11.367 1 77.88 106 PRO A O 1
ATOM 875 N N . GLU A 1 107 ? -10.922 -7.285 11.023 1 75.44 107 GLU A N 1
ATOM 876 C CA . GLU A 1 107 ? -10.875 -6.336 12.125 1 75.44 107 GLU A CA 1
ATOM 877 C C . GLU A 1 107 ? -11.336 -4.949 11.68 1 75.44 107 GLU A C 1
ATOM 879 O O . GLU A 1 107 ? -11.023 -4.516 10.57 1 75.44 107 GLU A O 1
ATOM 884 N N . ASN A 1 108 ? -12.5 -4.535 12.172 1 73.25 108 ASN A N 1
ATOM 885 C CA . ASN A 1 108 ? -12.906 -3.168 11.875 1 73.25 108 ASN A CA 1
ATOM 886 C C . ASN A 1 108 ? -11.969 -2.148 12.508 1 73.25 108 ASN A C 1
ATOM 888 O O . ASN A 1 108 ? -12.125 -1.802 13.68 1 73.25 108 ASN A O 1
ATOM 892 N N . PRO A 1 109 ? -10.977 -1.717 11.734 1 86.25 109 PRO A N 1
ATOM 893 C CA . PRO A 1 109 ? -9.969 -0.85 12.352 1 86.25 109 PRO A CA 1
ATOM 894 C C . PRO A 1 109 ? -10.383 0.619 12.367 1 86.25 109 PRO A C 1
ATOM 896 O O . PRO A 1 109 ? -9.531 1.504 12.484 1 86.25 109 PRO A O 1
ATOM 899 N N . GLN A 1 110 ? -11.734 0.834 12.242 1 91 110 GLN A N 1
ATOM 900 C CA . GLN A 1 110 ? -12.219 2.203 12.078 1 91 110 GLN A CA 1
ATOM 901 C C . GLN A 1 110 ? -11.82 3.068 13.273 1 91 110 GLN A C 1
ATOM 903 O O . GLN A 1 110 ? -11.258 4.152 13.094 1 91 110 GLN A O 1
ATOM 908 N N . LYS A 1 111 ? -12.109 2.602 14.438 1 92.5 111 LYS A N 1
ATOM 909 C CA . LYS A 1 111 ? -11.82 3.363 15.648 1 92.5 111 LYS A CA 1
ATOM 910 C C . LYS A 1 111 ? -10.328 3.637 15.781 1 92.5 111 LYS A C 1
ATOM 912 O O . LYS A 1 111 ? -9.922 4.766 16.078 1 92.5 111 LYS A O 1
ATOM 917 N N . ASN A 1 112 ? -9.539 2.631 15.586 1 93.75 112 ASN A N 1
ATOM 918 C CA . ASN A 1 112 ? -8.086 2.768 15.703 1 93.75 112 ASN A CA 1
ATOM 919 C C . ASN A 1 112 ? -7.535 3.764 14.695 1 93.75 112 ASN A C 1
ATOM 921 O O . ASN A 1 112 ? -6.68 4.586 15.023 1 93.75 112 ASN A O 1
ATOM 925 N N . LEU A 1 113 ? -8.023 3.664 13.508 1 95.94 113 LEU A N 1
ATOM 926 C CA . LEU A 1 113 ? -7.547 4.57 12.469 1 95.94 113 LEU A CA 1
ATOM 927 C C . LEU A 1 113 ? -7.914 6.016 12.797 1 95.94 113 LEU A C 1
ATOM 929 O O . LEU A 1 113 ? -7.066 6.906 12.719 1 95.94 113 LEU A O 1
ATOM 933 N N . ALA A 1 114 ? -9.156 6.227 13.203 1 96.12 114 ALA A N 1
ATOM 934 C CA . ALA A 1 114 ? -9.586 7.57 13.578 1 96.12 114 ALA A CA 1
ATOM 935 C C . ALA A 1 114 ? -8.742 8.125 14.719 1 96.12 114 ALA A C 1
ATOM 937 O O . ALA A 1 114 ? -8.352 9.289 14.703 1 96.12 114 ALA A O 1
ATOM 938 N N . GLN A 1 115 ? -8.469 7.293 15.641 1 95.44 115 GLN A N 1
ATOM 939 C CA . GLN A 1 115 ? -7.656 7.703 16.781 1 95.44 115 GLN A CA 1
ATOM 940 C C . GLN A 1 115 ? -6.23 8.039 16.359 1 95.44 115 GLN A C 1
ATOM 942 O O . GLN A 1 115 ? -5.668 9.047 16.797 1 95.44 115 GLN A O 1
ATOM 947 N N . ASN A 1 116 ? -5.652 7.211 15.562 1 96.62 116 ASN A N 1
ATOM 948 C CA . ASN A 1 116 ? -4.301 7.465 15.078 1 96.62 116 ASN A CA 1
ATOM 949 C C . ASN A 1 116 ? -4.223 8.766 14.289 1 96.62 116 ASN A C 1
ATOM 951 O O . ASN A 1 116 ? -3.258 9.523 14.414 1 96.62 116 ASN A O 1
ATOM 955 N N . VAL A 1 117 ? -5.25 8.984 13.5 1 97.5 117 VAL A N 1
ATOM 956 C CA . VAL A 1 117 ? -5.293 10.203 12.703 1 97.5 117 VAL A CA 1
ATOM 957 C C . VAL A 1 117 ? -5.285 11.43 13.617 1 97.5 117 VAL A C 1
ATOM 959 O O . VAL A 1 117 ? -4.492 12.352 13.43 1 97.5 117 VAL A O 1
ATOM 962 N N . THR A 1 118 ? -6.137 11.398 14.641 1 96.94 118 THR A N 1
ATOM 963 C CA . THR A 1 118 ? -6.348 12.555 15.5 1 96.94 118 THR A CA 1
ATOM 964 C C . THR A 1 118 ? -5.168 12.75 16.453 1 96.94 118 THR A C 1
ATOM 966 O O . THR A 1 118 ? -4.824 13.883 16.797 1 96.94 118 THR A O 1
ATOM 969 N N . GLN A 1 119 ? -4.5 11.688 16.75 1 95.44 119 GLN A N 1
ATOM 970 C CA . GLN A 1 119 ? -3.496 11.773 17.812 1 95.44 119 GLN A CA 1
ATOM 971 C C . GLN A 1 119 ? -2.086 11.797 17.234 1 95.44 119 GLN A C 1
ATOM 973 O O . GLN A 1 119 ? -1.165 12.336 17.844 1 95.44 119 GLN A O 1
ATOM 978 N N . LYS A 1 120 ? -1.943 11.242 16.031 1 96.31 120 LYS A N 1
ATOM 979 C CA . LYS A 1 120 ? -0.58 11.023 15.562 1 96.31 120 LYS A CA 1
ATOM 980 C C . LYS A 1 120 ? -0.4 11.555 14.148 1 96.31 120 LYS A C 1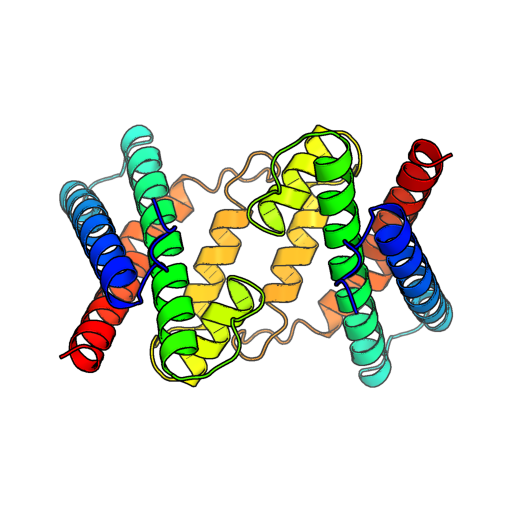
ATOM 982 O O . LYS A 1 120 ? 0.498 12.359 13.891 1 96.31 120 LYS A O 1
ATOM 987 N N . TYR A 1 121 ? -1.249 11.227 13.266 1 98.06 121 TYR A N 1
ATOM 988 C CA . TYR A 1 121 ? -1.009 11.477 11.852 1 98.06 121 TYR A CA 1
ATOM 989 C C . TYR A 1 121 ? -1.17 12.961 11.523 1 98.06 121 TYR A C 1
ATOM 991 O O . TYR A 1 121 ? -0.468 13.484 10.656 1 98.06 121 TYR A O 1
ATOM 999 N N . ILE A 1 122 ? -2.062 13.641 12.203 1 98.25 122 ILE A N 1
ATOM 1000 C CA . ILE A 1 122 ? -2.326 15.047 11.93 1 98.25 122 ILE A CA 1
ATOM 1001 C C . ILE A 1 122 ? -1.043 15.859 12.109 1 98.25 122 ILE A C 1
ATOM 1003 O O . ILE A 1 122 ? -0.759 16.766 11.32 1 98.25 122 ILE A O 1
ATOM 1007 N N . ARG A 1 123 ? -0.297 15.555 13.086 1 97.75 123 ARG A N 1
ATOM 1008 C CA . ARG A 1 123 ? 0.928 16.297 13.359 1 97.75 123 ARG A CA 1
ATOM 1009 C C . ARG A 1 123 ? 1.952 16.094 12.25 1 97.75 123 ARG A C 1
ATOM 1011 O O . ARG A 1 123 ? 2.719 17 11.93 1 97.75 123 ARG A O 1
ATOM 1018 N N . LEU A 1 124 ? 1.974 14.938 11.695 1 98.38 124 LEU A N 1
ATOM 1019 C CA . LEU A 1 124 ? 2.908 14.641 10.617 1 98.38 124 LEU A CA 1
ATOM 1020 C C . LEU A 1 124 ? 2.568 15.445 9.367 1 98.38 124 LEU A C 1
ATOM 1022 O O . LEU A 1 124 ? 3.465 15.922 8.672 1 98.38 124 LEU A O 1
ATOM 1026 N N . PHE A 1 125 ? 1.301 15.594 9.133 1 98.5 125 PHE A N 1
ATOM 1027 C CA . PHE A 1 125 ? 0.866 16.406 8.008 1 98.5 125 PHE A CA 1
ATOM 1028 C C . PHE A 1 125 ? 1.234 17.875 8.227 1 98.5 125 PHE A C 1
ATOM 1030 O O . PHE A 1 125 ? 1.667 18.547 7.293 1 98.5 125 PHE A O 1
ATOM 1037 N N . LEU A 1 126 ? 1.017 18.297 9.422 1 98.31 126 LEU A N 1
ATOM 1038 C CA . LEU A 1 126 ? 1.357 19.688 9.742 1 98.31 126 LEU A CA 1
ATOM 1039 C C . LEU A 1 126 ? 2.855 19.922 9.586 1 98.31 126 LEU A C 1
ATOM 1041 O O . LEU A 1 126 ? 3.27 20.969 9.078 1 98.31 126 LEU A O 1
ATOM 1045 N N . ASN A 1 127 ? 3.646 18.953 10.055 1 98.25 127 ASN A N 1
ATOM 1046 C CA . ASN A 1 127 ? 5.09 19.062 9.875 1 98.25 127 ASN A CA 1
ATOM 1047 C C . ASN A 1 127 ? 5.477 19.109 8.406 1 98.25 127 ASN A C 1
ATOM 1049 O O . ASN A 1 127 ? 6.352 19.891 8.016 1 98.25 127 ASN A O 1
ATOM 1053 N N . PHE A 1 128 ? 4.836 18.281 7.625 1 98.25 128 PHE A N 1
ATOM 1054 C CA . PHE A 1 128 ? 5.094 18.266 6.191 1 98.25 128 PHE A CA 1
ATOM 1055 C C . PHE A 1 128 ? 4.723 19.594 5.559 1 98.25 128 PHE A C 1
ATOM 1057 O O . PHE A 1 128 ? 5.461 20.109 4.715 1 98.25 128 PHE A O 1
ATOM 1064 N N . GLU A 1 129 ? 3.59 20.141 5.941 1 98.06 129 GLU A N 1
ATOM 1065 C CA . GLU A 1 129 ? 3.174 21.453 5.43 1 98.06 129 GLU A CA 1
ATOM 1066 C C . GLU A 1 129 ? 4.23 22.516 5.707 1 98.06 129 GLU A C 1
ATOM 1068 O O . GLU A 1 129 ? 4.582 23.297 4.816 1 98.06 129 GLU A O 1
ATOM 1073 N N . ARG A 1 130 ? 4.668 22.531 6.934 1 97.25 130 ARG A N 1
ATOM 1074 C CA . ARG A 1 130 ? 5.676 23.516 7.324 1 97.25 130 ARG A CA 1
ATOM 1075 C C . ARG A 1 130 ? 6.938 23.359 6.484 1 97.25 130 ARG A C 1
ATOM 1077 O O . ARG A 1 130 ? 7.512 24.359 6.031 1 97.25 130 ARG A O 1
ATOM 1084 N N . LYS A 1 131 ? 7.352 22.125 6.344 1 96.81 131 LYS A N 1
ATOM 1085 C CA . LYS A 1 131 ? 8.539 21.844 5.543 1 96.81 131 LYS A CA 1
ATOM 1086 C C . LYS A 1 131 ? 8.375 22.359 4.113 1 96.81 131 LYS A C 1
ATOM 1088 O O . LYS A 1 131 ? 9.258 23.031 3.584 1 96.81 131 LYS A O 1
ATOM 1093 N N . MET A 1 132 ? 7.281 22.062 3.533 1 95.94 132 MET A N 1
ATOM 1094 C CA . MET A 1 132 ? 7.02 22.438 2.145 1 95.94 132 MET A CA 1
ATOM 1095 C C . MET A 1 132 ? 6.906 23.953 1.994 1 95.94 132 MET A C 1
ATOM 1097 O O . MET A 1 132 ? 7.324 24.516 0.98 1 95.94 132 MET A O 1
ATOM 1101 N N . LYS A 1 133 ? 6.281 24.562 2.98 1 95.44 133 LYS A N 1
ATOM 1102 C CA . LYS A 1 133 ? 6.199 26.016 2.971 1 95.44 133 LYS A CA 1
ATOM 1103 C C . LYS A 1 133 ? 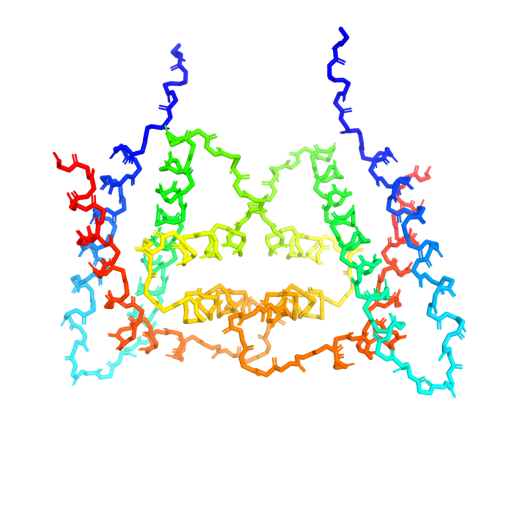7.586 26.656 2.904 1 95.44 133 LYS A C 1
ATOM 1105 O O . LYS A 1 133 ? 7.793 27.641 2.193 1 95.44 133 LYS A O 1
ATOM 1110 N N . GLY A 1 134 ? 8.469 26.031 3.641 1 93.06 134 GLY A N 1
ATOM 1111 C CA . GLY A 1 134 ? 9.836 26.516 3.641 1 93.06 134 GLY A CA 1
ATOM 1112 C C . GLY A 1 134 ? 10.539 26.328 2.307 1 93.06 134 GLY A C 1
ATOM 1113 O O . GLY A 1 134 ? 11.391 27.141 1.935 1 93.06 134 GLY A O 1
ATOM 1114 N N . LEU A 1 135 ? 10.195 25.281 1.587 1 90.62 135 LEU A N 1
ATOM 1115 C CA . LEU A 1 135 ? 10.836 24.953 0.315 1 90.62 135 LEU A CA 1
ATOM 1116 C C . LEU A 1 135 ? 10.234 25.766 -0.819 1 90.62 135 LEU A C 1
ATOM 1118 O O . LEU A 1 135 ? 10.906 26.062 -1.813 1 90.62 135 LEU A O 1
ATOM 1122 N N . MET A 1 136 ? 8.984 26.094 -0.805 1 83.62 136 MET A N 1
ATOM 1123 C CA . MET A 1 136 ? 8.297 26.812 -1.882 1 83.62 136 MET A CA 1
ATOM 1124 C C . MET A 1 136 ? 8.445 28.312 -1.719 1 83.62 136 MET A C 1
ATOM 1126 O O . MET A 1 136 ? 8.234 29.062 -2.67 1 83.62 136 MET A O 1
ATOM 1130 N N . GLU A 1 137 ? 8.742 28.75 -0.549 1 72 137 GLU A N 1
ATOM 1131 C CA . GLU A 1 137 ? 9.094 30.172 -0.389 1 72 137 GLU A CA 1
ATOM 1132 C C . GLU A 1 137 ? 10.492 30.453 -0.922 1 72 137 GLU A C 1
ATOM 1134 O O . GLU A 1 137 ? 10.719 31.453 -1.595 1 72 137 GLU A O 1
ATOM 1139 N N . MET B 1 1 ? 9.195 5 -32.938 1 26.83 1 MET B N 1
ATOM 1140 C CA . MET B 1 1 ? 8.789 3.693 -32.406 1 26.83 1 MET B CA 1
ATOM 1141 C C . MET B 1 1 ? 7.559 3.818 -31.531 1 26.83 1 MET B C 1
ATOM 1143 O O . MET B 1 1 ? 7.582 4.531 -30.516 1 26.83 1 MET B O 1
ATOM 1147 N N . LYS B 1 2 ? 6.355 3.809 -31.938 1 39.19 2 LYS B N 1
ATOM 1148 C CA . LYS B 1 2 ? 5.055 4.004 -31.297 1 39.19 2 LYS B CA 1
ATOM 1149 C C . LYS B 1 2 ? 4.914 3.148 -30.047 1 39.19 2 LYS B C 1
ATOM 1151 O O . LYS B 1 2 ? 5.238 1.958 -30.062 1 39.19 2 LYS B O 1
ATOM 1156 N N . ASN B 1 3 ? 5.125 3.605 -28.844 1 48.06 3 ASN B N 1
ATOM 1157 C CA . ASN B 1 3 ? 4.984 2.906 -27.562 1 48.06 3 ASN B CA 1
ATOM 1158 C C . ASN B 1 3 ? 3.814 1.927 -27.594 1 48.06 3 ASN B C 1
ATOM 1160 O O . ASN B 1 3 ? 2.654 2.338 -27.656 1 48.06 3 ASN B O 1
ATOM 1164 N N . ILE B 1 4 ? 3.924 0.861 -28.172 1 51.19 4 ILE B N 1
ATOM 1165 C CA . ILE B 1 4 ? 2.9 -0.172 -28.281 1 51.19 4 ILE B CA 1
ATOM 1166 C C . ILE B 1 4 ? 2.215 -0.364 -26.938 1 51.19 4 ILE B C 1
ATOM 1168 O O . ILE B 1 4 ? 2.875 -0.638 -25.922 1 51.19 4 ILE B O 1
ATOM 1172 N N . PRO B 1 5 ? 0.999 0.089 -26.828 1 62.5 5 PRO B N 1
ATOM 1173 C CA . PRO B 1 5 ? 0.26 -0.075 -25.578 1 62.5 5 PRO B CA 1
ATOM 1174 C C . PRO B 1 5 ? 0.416 -1.47 -24.969 1 62.5 5 PRO B C 1
ATOM 1176 O O . PRO B 1 5 ? 0.491 -2.457 -25.703 1 62.5 5 PRO B O 1
ATOM 1179 N N . ILE B 1 6 ? 1 -1.646 -23.844 1 71.25 6 ILE B N 1
ATOM 1180 C CA . ILE B 1 6 ? 1.124 -2.924 -23.156 1 71.25 6 ILE B CA 1
ATOM 1181 C C . ILE B 1 6 ? -0.253 -3.566 -23 1 71.25 6 ILE B C 1
ATOM 1183 O O . ILE B 1 6 ? -1.183 -2.945 -22.484 1 71.25 6 ILE B O 1
ATOM 1187 N N . THR B 1 7 ? -0.508 -4.75 -23.75 1 84.62 7 THR B N 1
ATOM 1188 C CA . THR B 1 7 ? -1.782 -5.461 -23.719 1 84.62 7 THR B CA 1
ATOM 1189 C C . THR B 1 7 ? -1.859 -6.375 -22.5 1 84.62 7 THR B C 1
ATOM 1191 O O . THR B 1 7 ? -0.839 -6.672 -21.875 1 84.62 7 THR B O 1
ATOM 1194 N N . CYS B 1 8 ? -3.066 -6.695 -22.141 1 90.06 8 CYS B N 1
ATOM 1195 C CA . CYS B 1 8 ? -3.316 -7.652 -21.062 1 90.06 8 CYS B CA 1
ATOM 1196 C C . CYS B 1 8 ? -2.584 -8.961 -21.328 1 90.06 8 CYS B C 1
ATOM 1198 O O . CYS B 1 8 ? -2.02 -9.555 -20.406 1 90.06 8 CYS B O 1
ATOM 1200 N N . GLU B 1 9 ? -2.521 -9.336 -22.594 1 91.56 9 GLU B N 1
ATOM 1201 C CA . GLU B 1 9 ? -1.877 -10.594 -22.969 1 91.56 9 GLU B CA 1
ATOM 1202 C C . GLU B 1 9 ? -0.374 -10.539 -22.719 1 91.56 9 GLU B C 1
ATOM 1204 O O . GLU B 1 9 ? 0.21 -11.5 -22.219 1 91.56 9 GLU B O 1
ATOM 1209 N N . LYS B 1 10 ? 0.181 -9.484 -23.094 1 93.38 10 LYS B N 1
ATOM 1210 C CA . LYS B 1 10 ? 1.617 -9.336 -22.891 1 93.38 10 LYS B CA 1
ATOM 1211 C C . LYS B 1 10 ? 1.946 -9.281 -21.391 1 93.38 10 LYS B C 1
ATOM 1213 O O . LYS B 1 10 ? 2.914 -9.898 -20.938 1 93.38 10 LYS B O 1
ATOM 1218 N N . CYS B 1 11 ? 1.097 -8.531 -20.688 1 94.25 11 CYS B N 1
ATOM 1219 C CA . CYS B 1 11 ? 1.298 -8.461 -19.25 1 94.25 11 CYS B CA 1
ATOM 1220 C C . CYS B 1 11 ? 1.176 -9.836 -18.609 1 94.25 11 CYS B C 1
ATOM 1222 O O . CYS B 1 11 ? 1.969 -10.188 -17.734 1 94.25 11 CYS B O 1
ATOM 1224 N N . PHE B 1 12 ? 0.241 -10.562 -19.062 1 96.94 12 PHE B N 1
ATOM 1225 C CA . PHE B 1 12 ? -0.001 -11.891 -18.516 1 96.94 12 PHE B CA 1
ATOM 1226 C C . PHE B 1 12 ? 1.164 -12.828 -18.812 1 96.94 12 PHE B C 1
ATOM 1228 O O . PHE B 1 12 ? 1.581 -13.609 -17.953 1 96.94 12 PHE B O 1
ATOM 1235 N N . LEU B 1 13 ? 1.69 -12.711 -19.984 1 96.56 13 LEU B N 1
ATOM 1236 C CA . LEU B 1 13 ? 2.842 -13.531 -20.359 1 96.56 13 LEU B CA 1
ATOM 1237 C C . LEU B 1 13 ? 4.039 -13.211 -19.469 1 96.56 13 LEU B C 1
ATOM 1239 O O . LEU B 1 13 ? 4.746 -14.117 -19.016 1 96.56 13 LEU B O 1
ATOM 1243 N N . ASP B 1 14 ? 4.262 -11.969 -19.266 1 96.75 14 ASP B N 1
ATOM 1244 C CA . ASP B 1 14 ? 5.348 -11.547 -18.375 1 96.75 14 ASP B CA 1
ATOM 1245 C C . ASP B 1 14 ? 5.152 -12.078 -16.969 1 96.75 14 ASP B C 1
ATOM 1247 O O . ASP B 1 14 ? 6.109 -12.516 -16.328 1 96.75 14 ASP B O 1
ATOM 1251 N N . PHE B 1 15 ? 3.916 -12.047 -16.5 1 98.31 15 PHE B N 1
ATOM 1252 C CA . PHE B 1 15 ? 3.578 -12.578 -15.195 1 98.31 15 PHE B CA 1
ATOM 1253 C C . PHE B 1 15 ? 3.863 -14.078 -15.133 1 98.31 15 PHE B C 1
ATOM 1255 O O . PHE B 1 15 ? 4.461 -14.555 -14.164 1 98.31 15 PHE B O 1
ATOM 1262 N N . GLN B 1 16 ? 3.486 -14.727 -16.156 1 98.38 16 GLN B N 1
ATOM 1263 C CA . GLN B 1 16 ? 3.678 -16.172 -16.172 1 98.38 16 GLN B CA 1
ATOM 1264 C C . GLN B 1 16 ? 5.16 -16.531 -16.109 1 98.38 16 GLN B C 1
ATOM 1266 O O . GLN B 1 16 ? 5.547 -17.469 -15.414 1 98.38 16 GLN B O 1
ATOM 1271 N N . GLU B 1 17 ? 5.914 -15.828 -16.859 1 98.25 17 GLU B N 1
ATOM 1272 C CA . GLU B 1 17 ? 7.352 -16.078 -16.859 1 98.25 17 GLU B CA 1
ATOM 1273 C C . GLU B 1 17 ? 7.953 -15.828 -15.477 1 98.25 17 GLU B C 1
ATOM 1275 O O . GLU B 1 17 ? 8.75 -16.625 -14.992 1 98.25 17 GLU B O 1
ATOM 1280 N N . ALA B 1 18 ? 7.547 -14.75 -14.891 1 98.5 18 ALA B N 1
ATOM 1281 C CA . ALA B 1 18 ? 8.023 -14.422 -13.547 1 98.5 18 ALA B CA 1
ATOM 1282 C C . ALA B 1 18 ? 7.555 -15.461 -12.531 1 98.5 18 ALA B C 1
ATOM 1284 O O . ALA B 1 18 ? 8.305 -15.852 -11.641 1 98.5 18 ALA B O 1
ATOM 1285 N N . LEU B 1 19 ? 6.32 -15.891 -12.68 1 98.69 19 LEU B N 1
ATOM 1286 C CA . LEU B 1 19 ? 5.758 -16.875 -11.773 1 98.69 19 LEU B CA 1
ATOM 1287 C C . LEU B 1 19 ? 6.512 -18.203 -11.883 1 98.69 19 LEU B C 1
ATOM 1289 O O . LEU B 1 19 ? 6.75 -18.875 -10.867 1 98.69 19 LEU B O 1
ATOM 1293 N N . GLU B 1 20 ? 6.836 -18.547 -13.094 1 98.38 20 GLU B N 1
ATOM 1294 C CA . GLU B 1 20 ? 7.598 -19.781 -13.297 1 98.38 20 GLU B CA 1
ATOM 1295 C C . GLU B 1 20 ? 8.938 -19.719 -12.57 1 98.38 20 GLU B C 1
ATOM 1297 O O . GLU B 1 20 ? 9.336 -20.688 -11.914 1 98.38 20 GLU B O 1
ATOM 1302 N N . GLU B 1 21 ? 9.602 -18.641 -12.68 1 98.06 21 GLU B N 1
ATOM 1303 C CA . GLU B 1 21 ? 10.883 -18.469 -12 1 98.06 21 GLU B CA 1
ATOM 1304 C C . GLU B 1 21 ? 10.719 -18.547 -10.492 1 98.06 21 GLU B C 1
ATOM 1306 O O . GLU B 1 21 ? 11.5 -19.234 -9.812 1 98.06 21 GLU B O 1
ATOM 1311 N N . LEU B 1 22 ? 9.719 -17.859 -9.945 1 98.38 22 LEU B N 1
ATOM 1312 C CA . LEU B 1 22 ? 9.461 -17.891 -8.516 1 98.38 22 LEU B CA 1
ATOM 1313 C C . LEU B 1 22 ? 9.133 -19.312 -8.047 1 98.38 22 LEU B C 1
ATOM 1315 O O . LEU B 1 22 ? 9.625 -19.75 -7.012 1 98.38 22 LEU B O 1
ATOM 1319 N N . HIS B 1 23 ? 8.305 -19.922 -8.828 1 98.19 23 HIS B N 1
ATOM 1320 C CA . HIS B 1 23 ? 7.883 -21.266 -8.492 1 98.19 23 HIS B CA 1
ATOM 1321 C C . HIS B 1 23 ? 9.07 -22.219 -8.43 1 98.19 23 HIS B C 1
ATOM 1323 O O . HIS B 1 23 ? 9.172 -23.031 -7.512 1 98.19 23 HIS B O 1
ATOM 1329 N N . GLU B 1 24 ? 9.961 -22.078 -9.383 1 97.69 24 GLU B N 1
ATOM 1330 C CA . GLU B 1 24 ? 11.172 -22.891 -9.391 1 97.69 24 GLU B CA 1
ATOM 1331 C C . GLU B 1 24 ? 12.016 -22.656 -8.148 1 97.69 24 GLU B C 1
ATOM 1333 O O . GLU B 1 24 ? 12.555 -23.594 -7.562 1 97.69 24 GLU B O 1
ATOM 1338 N N . MET B 1 25 ? 12.148 -21.453 -7.754 1 97.06 25 MET B N 1
ATOM 1339 C CA . MET B 1 25 ? 12.906 -21.094 -6.555 1 97.06 25 MET B CA 1
ATOM 1340 C C . MET B 1 25 ? 12.266 -21.703 -5.309 1 97.06 25 MET B C 1
ATOM 1342 O O . MET B 1 25 ? 12.969 -22.234 -4.441 1 97.06 25 MET B O 1
ATOM 1346 N N . VAL B 1 26 ? 10.992 -21.609 -5.27 1 97 26 VAL B N 1
ATOM 1347 C CA . VAL B 1 26 ? 10.258 -22.141 -4.121 1 97 26 VAL B CA 1
ATOM 1348 C C . VAL B 1 26 ? 10.438 -23.656 -4.039 1 97 26 VAL B C 1
ATOM 1350 O O . VAL B 1 26 ? 10.672 -24.203 -2.957 1 97 26 VAL B O 1
ATOM 1353 N N . ILE B 1 27 ? 10.375 -24.312 -5.168 1 96.31 27 ILE B N 1
ATOM 1354 C CA . ILE B 1 27 ? 10.539 -25.766 -5.223 1 96.31 27 ILE B CA 1
ATOM 1355 C C . ILE B 1 27 ? 11.945 -26.141 -4.762 1 96.31 27 ILE B C 1
ATOM 1357 O O . ILE B 1 27 ? 12.133 -27.125 -4.055 1 96.31 27 ILE B O 1
ATOM 1361 N N . SER B 1 28 ? 12.891 -25.328 -5.094 1 94.94 28 SER B N 1
ATOM 1362 C CA . SER B 1 28 ? 14.289 -25.641 -4.805 1 94.94 28 SER B CA 1
ATOM 1363 C C . SER B 1 28 ? 14.57 -25.562 -3.307 1 94.94 28 SER B C 1
ATOM 1365 O O . SER B 1 28 ? 15.547 -26.141 -2.824 1 94.94 28 SER B O 1
ATOM 1367 N N . VAL B 1 29 ? 13.742 -24.891 -2.529 1 94.25 29 VAL B N 1
ATOM 1368 C CA . VAL B 1 29 ? 14.008 -24.719 -1.104 1 94.25 29 VAL B CA 1
ATOM 1369 C C . VAL B 1 29 ? 12.945 -25.469 -0.294 1 94.25 29 VAL B C 1
ATOM 1371 O O . VAL B 1 29 ? 12.898 -25.344 0.932 1 94.25 29 VAL B O 1
ATOM 1374 N N . LYS B 1 30 ? 12.156 -26.172 -0.991 1 88.69 30 LYS B N 1
ATOM 1375 C CA . LYS B 1 30 ? 11.062 -26.875 -0.319 1 88.69 30 LYS B CA 1
ATOM 1376 C C . LYS B 1 30 ? 11.602 -27.859 0.722 1 88.69 30 LYS B C 1
ATOM 1378 O O . LYS B 1 30 ? 12.5 -28.641 0.433 1 88.69 30 LYS B O 1
ATOM 1383 N N . GLY B 1 31 ? 11.039 -27.797 1.901 1 85.44 31 GLY B N 1
ATOM 1384 C CA . GLY B 1 31 ? 11.383 -28.75 2.941 1 85.44 31 GLY B CA 1
ATOM 1385 C C . GLY B 1 31 ? 12.695 -28.438 3.637 1 85.44 31 GLY B C 1
ATOM 1386 O O . GLY B 1 31 ? 13.203 -29.234 4.426 1 85.44 31 GLY B O 1
ATOM 1387 N N . THR B 1 32 ? 13.375 -27.312 3.287 1 86.5 32 THR B N 1
ATOM 1388 C CA . THR B 1 32 ? 14.633 -26.922 3.916 1 86.5 32 THR B CA 1
ATOM 1389 C C . THR B 1 32 ? 14.523 -25.516 4.488 1 86.5 32 THR B C 1
ATOM 1391 O O . THR B 1 32 ? 13.586 -24.781 4.18 1 86.5 32 THR B O 1
ATOM 1394 N N . GLU B 1 33 ? 15.422 -25.297 5.43 1 90 33 GLU B N 1
ATOM 1395 C CA . GLU B 1 33 ? 15.539 -23.906 5.883 1 90 33 GLU B CA 1
ATOM 1396 C C . GLU B 1 33 ? 16.062 -23 4.77 1 90 33 GLU B C 1
ATOM 1398 O O . GLU B 1 33 ? 16.984 -23.375 4.051 1 90 33 GLU B O 1
ATOM 1403 N N . ILE B 1 34 ? 15.383 -21.953 4.633 1 92.88 34 ILE B N 1
ATOM 1404 C CA . ILE B 1 34 ? 15.781 -21.016 3.592 1 92.88 34 ILE B CA 1
ATOM 1405 C C . ILE B 1 34 ? 16.891 -20.094 4.113 1 92.88 34 ILE B C 1
ATOM 1407 O O . ILE B 1 34 ? 16.672 -19.328 5.062 1 92.88 34 ILE B O 1
ATOM 1411 N N . ASP B 1 35 ? 18.016 -20.156 3.545 1 93.81 35 ASP B N 1
ATOM 1412 C CA . ASP B 1 35 ? 19.094 -19.312 4.02 1 93.81 35 ASP B CA 1
ATOM 1413 C C . ASP B 1 35 ? 18.906 -17.859 3.57 1 93.81 35 ASP B C 1
ATOM 1415 O O . ASP B 1 35 ? 18.016 -17.578 2.766 1 93.81 35 ASP B O 1
ATOM 1419 N N . GLU B 1 36 ? 19.688 -17.016 4.105 1 92.62 36 GLU B N 1
ATOM 1420 C CA . GLU B 1 36 ? 19.5 -15.578 3.912 1 92.62 36 GLU B CA 1
ATOM 1421 C C . GLU B 1 36 ? 19.594 -15.203 2.436 1 92.62 36 GLU B C 1
ATOM 1423 O O . GLU B 1 36 ? 18.828 -14.367 1.951 1 92.62 36 GLU B O 1
ATOM 1428 N N . ARG B 1 37 ? 20.5 -15.797 1.759 1 93.06 37 ARG B N 1
ATOM 1429 C CA . ARG B 1 37 ? 20.688 -15.523 0.339 1 93.06 37 ARG B CA 1
ATOM 1430 C C . ARG B 1 37 ? 19.453 -15.906 -0.463 1 93.06 37 ARG B C 1
ATOM 1432 O O . ARG B 1 37 ? 18.953 -15.117 -1.263 1 93.06 37 ARG B O 1
ATOM 1439 N N . ASN B 1 38 ? 19 -17.062 -0.227 1 95.19 38 ASN B N 1
ATOM 1440 C CA . ASN B 1 38 ? 17.797 -17.547 -0.919 1 95.19 38 ASN B CA 1
ATOM 1441 C C . ASN B 1 38 ? 16.562 -16.75 -0.53 1 95.19 38 ASN B C 1
ATOM 1443 O O . ASN B 1 38 ? 15.672 -16.547 -1.351 1 95.19 38 ASN B O 1
ATOM 1447 N N . GLN B 1 39 ? 16.562 -16.344 0.744 1 95.69 39 GLN B N 1
ATOM 1448 C CA . GLN B 1 39 ? 15.461 -15.477 1.161 1 95.69 39 GLN B CA 1
ATOM 1449 C C . GLN B 1 39 ? 15.391 -14.219 0.299 1 95.69 39 GLN B C 1
ATOM 1451 O O . GLN B 1 39 ? 14.32 -13.852 -0.187 1 95.69 39 GLN B O 1
ATOM 1456 N N . LYS B 1 40 ? 16.531 -13.609 0.114 1 94.62 40 LYS B N 1
ATOM 1457 C CA . LYS B 1 40 ? 16.594 -12.383 -0.674 1 94.62 40 LYS B CA 1
ATOM 1458 C C . LYS B 1 40 ? 16.172 -12.641 -2.121 1 94.62 40 LYS B C 1
ATOM 1460 O O . LYS B 1 40 ? 15.438 -11.844 -2.711 1 94.62 40 LYS B O 1
ATOM 1465 N N . ARG B 1 41 ? 16.625 -13.719 -2.707 1 95.5 41 ARG B N 1
ATOM 1466 C CA . ARG B 1 41 ? 16.312 -14.07 -4.09 1 95.5 41 ARG B CA 1
ATOM 1467 C C . ARG B 1 41 ? 14.812 -14.336 -4.262 1 95.5 41 ARG B C 1
ATOM 1469 O O . ARG B 1 41 ? 14.203 -13.875 -5.23 1 95.5 41 ARG B O 1
ATOM 1476 N N . ILE B 1 42 ? 14.297 -15.055 -3.324 1 97.38 42 ILE B N 1
ATOM 1477 C CA . ILE B 1 42 ? 12.883 -15.398 -3.363 1 97.38 42 ILE B CA 1
ATOM 1478 C C . ILE B 1 42 ? 12.039 -14.141 -3.229 1 97.38 42 ILE B C 1
ATOM 1480 O O . ILE B 1 42 ? 11.07 -13.945 -3.971 1 97.38 42 ILE B O 1
ATOM 1484 N N . ILE B 1 43 ? 12.43 -13.25 -2.326 1 96.56 43 ILE B N 1
ATOM 1485 C CA . ILE B 1 43 ? 11.68 -12.023 -2.088 1 96.56 43 ILE B CA 1
ATOM 1486 C C . ILE B 1 43 ? 11.734 -11.133 -3.328 1 96.56 43 ILE B C 1
ATOM 1488 O O . ILE B 1 43 ? 10.727 -10.547 -3.727 1 96.56 43 ILE B O 1
ATOM 1492 N N . ARG B 1 44 ? 12.867 -11.078 -3.955 1 96.12 44 ARG B N 1
ATOM 1493 C CA . ARG B 1 44 ? 13.008 -10.289 -5.176 1 96.12 44 ARG B CA 1
ATOM 1494 C C . ARG B 1 44 ? 12.109 -10.836 -6.281 1 96.12 44 ARG B C 1
ATOM 1496 O O . ARG B 1 44 ? 11.398 -10.078 -6.941 1 96.12 44 ARG B O 1
ATOM 1503 N N . SER B 1 45 ? 12.164 -12.109 -6.496 1 97.94 45 SER B N 1
ATOM 1504 C CA . SER B 1 45 ? 11.32 -12.758 -7.504 1 97.94 45 SER B CA 1
ATOM 1505 C C . SER B 1 45 ? 9.844 -12.57 -7.188 1 97.94 45 SER B C 1
ATOM 1507 O O . SER B 1 45 ? 9.031 -12.352 -8.094 1 97.94 45 SER B O 1
ATOM 1509 N N . PHE B 1 46 ? 9.523 -12.633 -5.906 1 98.31 46 PHE B N 1
ATOM 1510 C CA . PHE B 1 46 ? 8.156 -12.406 -5.438 1 98.31 46 PHE B CA 1
ATOM 1511 C C . PHE B 1 46 ? 7.699 -10.992 -5.773 1 98.31 46 PHE B C 1
ATOM 1513 O O . PHE B 1 46 ? 6.586 -10.789 -6.262 1 98.31 46 PHE B O 1
ATOM 1520 N N . GLU B 1 47 ? 8.531 -10.055 -5.527 1 96.19 47 GLU B N 1
ATOM 1521 C CA . GLU B 1 47 ? 8.203 -8.656 -5.793 1 96.19 47 GLU B CA 1
ATOM 1522 C C . GLU B 1 47 ? 7.891 -8.438 -7.27 1 96.19 47 GLU B C 1
ATOM 1524 O O . GLU B 1 47 ? 6.891 -7.797 -7.609 1 96.19 47 GLU B O 1
ATOM 1529 N N . ILE B 1 48 ? 8.719 -8.953 -8.117 1 97 48 ILE B N 1
ATOM 1530 C CA . ILE B 1 48 ? 8.539 -8.836 -9.555 1 97 48 ILE B CA 1
ATOM 1531 C C . ILE B 1 48 ? 7.234 -9.516 -9.969 1 97 48 ILE B C 1
ATOM 1533 O O . ILE B 1 48 ? 6.434 -8.938 -10.711 1 97 48 ILE B O 1
ATOM 1537 N N . THR B 1 49 ? 6.984 -10.695 -9.469 1 98.44 49 THR B N 1
ATOM 1538 C CA . THR B 1 49 ? 5.797 -11.469 -9.805 1 98.44 49 THR B CA 1
ATOM 1539 C C . THR B 1 49 ? 4.527 -10.742 -9.375 1 98.44 49 THR B C 1
ATOM 1541 O O . THR B 1 49 ? 3.566 -10.648 -10.141 1 98.44 49 THR B O 1
ATOM 1544 N N . HIS B 1 50 ? 4.555 -10.242 -8.18 1 98.19 50 HIS B N 1
ATOM 1545 C CA . HIS B 1 50 ? 3.402 -9.523 -7.645 1 98.19 50 HIS B CA 1
ATOM 1546 C C . HIS B 1 50 ? 3.104 -8.273 -8.469 1 98.19 50 HIS B C 1
ATOM 1548 O O . HIS B 1 50 ? 1.944 -7.992 -8.773 1 98.19 50 HIS B O 1
ATOM 1554 N N . GLU B 1 51 ? 4.176 -7.543 -8.797 1 95.19 51 GLU B N 1
ATOM 1555 C CA . GLU B 1 51 ? 4.016 -6.352 -9.625 1 95.19 51 GLU B CA 1
ATOM 1556 C C . GLU B 1 51 ? 3.387 -6.695 -10.969 1 95.19 51 GLU B C 1
ATOM 1558 O O . GLU B 1 51 ? 2.463 -6.016 -11.422 1 95.19 51 GLU B O 1
ATOM 1563 N N . LEU B 1 52 ? 3.85 -7.699 -11.578 1 96.5 52 LEU B N 1
ATOM 1564 C CA . LEU B 1 52 ? 3.354 -8.109 -12.891 1 96.5 52 LEU B CA 1
ATOM 1565 C C . LEU B 1 52 ? 1.93 -8.641 -12.789 1 96.5 52 LEU B C 1
ATOM 1567 O O . LEU B 1 52 ? 1.13 -8.469 -13.711 1 96.5 52 LEU B O 1
ATOM 1571 N N . ALA B 1 53 ? 1.607 -9.32 -11.664 1 97.81 53 ALA B N 1
ATOM 1572 C CA . ALA B 1 53 ? 0.232 -9.75 -11.438 1 97.81 53 ALA B CA 1
ATOM 1573 C C . ALA B 1 53 ? -0.719 -8.562 -11.391 1 97.81 53 ALA B C 1
ATOM 1575 O O . ALA B 1 53 ? -1.758 -8.562 -12.055 1 97.81 53 ALA B O 1
ATOM 1576 N N . LEU B 1 54 ? -0.305 -7.562 -10.641 1 95.75 54 LEU B N 1
ATOM 1577 C CA . LEU B 1 54 ? -1.128 -6.363 -10.516 1 95.75 54 LEU B CA 1
ATOM 1578 C C . LEU B 1 54 ? -1.286 -5.676 -11.867 1 95.75 54 LEU B C 1
ATOM 1580 O O . LEU B 1 54 ? -2.375 -5.203 -12.211 1 95.75 54 LEU B O 1
ATOM 1584 N N . LYS B 1 55 ? -0.212 -5.605 -12.609 1 94.25 55 LYS B N 1
ATOM 1585 C CA . LYS B 1 55 ? -0.274 -5.023 -13.945 1 94.25 55 LYS B CA 1
ATOM 1586 C C . LYS B 1 55 ? -1.241 -5.801 -14.836 1 94.25 55 LYS B C 1
ATOM 1588 O O . LYS B 1 55 ? -2.014 -5.203 -15.594 1 94.25 55 LYS B O 1
ATOM 1593 N N . THR B 1 56 ? -1.145 -7.047 -14.773 1 96.56 56 THR B N 1
ATOM 1594 C CA . THR B 1 56 ? -2.039 -7.906 -15.539 1 96.56 56 THR B CA 1
ATOM 1595 C C . THR B 1 56 ? -3.496 -7.625 -15.18 1 96.56 56 THR B C 1
ATOM 1597 O O . THR B 1 56 ? -4.336 -7.461 -16.062 1 96.56 56 THR B O 1
ATOM 1600 N N . MET B 1 57 ? -3.799 -7.555 -13.898 1 96.38 57 MET B N 1
ATOM 1601 C CA . MET B 1 57 ? -5.152 -7.25 -13.438 1 96.38 57 MET B CA 1
ATOM 1602 C C . MET B 1 57 ? -5.621 -5.91 -13.992 1 96.38 57 MET B C 1
ATOM 1604 O O . MET B 1 57 ? -6.742 -5.797 -14.484 1 96.38 57 MET B O 1
ATOM 1608 N N . GLY B 1 58 ? -4.73 -4.953 -13.812 1 93.5 58 GLY B N 1
ATOM 1609 C CA . GLY B 1 58 ? -5.07 -3.629 -14.312 1 93.5 58 GLY B CA 1
ATOM 1610 C C . GLY B 1 58 ? -5.41 -3.615 -15.789 1 93.5 58 GLY B C 1
ATOM 1611 O O . GLY B 1 58 ? -6.434 -3.057 -16.188 1 93.5 58 GLY B O 1
ATOM 1612 N N . GLU B 1 59 ? -4.574 -4.168 -16.609 1 93.19 59 GLU B N 1
ATOM 1613 C CA . GLU B 1 59 ? -4.789 -4.199 -18.047 1 93.19 59 GLU B CA 1
ATOM 1614 C C . GLU B 1 59 ? -6.02 -5.031 -18.406 1 93.19 59 GLU B C 1
ATOM 1616 O O . GLU B 1 59 ? -6.715 -4.73 -19.375 1 93.19 59 GLU B O 1
ATOM 1621 N N . TYR B 1 60 ? -6.25 -6.055 -17.641 1 94.12 60 TYR B N 1
ATOM 1622 C CA . TYR B 1 60 ? -7.461 -6.84 -17.828 1 94.12 60 TYR B CA 1
ATOM 1623 C C . TYR B 1 60 ? -8.703 -5.98 -17.625 1 94.12 60 TYR B C 1
ATOM 1625 O O . TYR B 1 60 ? -9.633 -6.027 -18.438 1 94.12 60 TYR B O 1
ATOM 1633 N N . PHE B 1 61 ? -8.711 -5.23 -16.547 1 93.81 61 PHE B N 1
ATOM 1634 C CA . PHE B 1 61 ? -9.852 -4.355 -16.266 1 93.81 61 PHE B CA 1
ATOM 1635 C C . PHE B 1 61 ? -10 -3.301 -17.344 1 93.81 61 PHE B C 1
ATOM 1637 O O . PHE B 1 61 ? -11.117 -2.971 -17.75 1 93.81 61 PHE B O 1
ATOM 1644 N N . ARG B 1 62 ? -8.906 -2.783 -17.75 1 91.12 62 ARG B N 1
ATOM 1645 C CA . ARG B 1 62 ? -8.945 -1.819 -18.844 1 91.12 62 ARG B CA 1
ATOM 1646 C C . ARG B 1 62 ? -9.578 -2.432 -20.094 1 91.12 62 ARG B C 1
ATOM 1648 O O . ARG B 1 62 ? -10.414 -1.802 -20.734 1 91.12 62 ARG B O 1
ATOM 1655 N N . LYS B 1 63 ? -9.164 -3.578 -20.438 1 90.44 63 LYS B N 1
ATOM 1656 C CA . LYS B 1 63 ? -9.703 -4.309 -21.578 1 90.44 63 LYS B CA 1
ATOM 1657 C C . LYS B 1 63 ? -11.211 -4.516 -21.438 1 90.44 63 LYS B C 1
ATOM 1659 O O . LYS B 1 63 ? -11.938 -4.516 -22.438 1 90.44 63 LYS B O 1
ATOM 1664 N N . MET B 1 64 ? -11.656 -4.68 -20.266 1 91.56 64 MET B N 1
ATOM 1665 C CA . MET B 1 64 ? -13.07 -4.898 -19.984 1 91.56 64 MET B CA 1
ATOM 1666 C C . MET B 1 64 ? -13.828 -3.578 -19.938 1 91.56 64 MET B C 1
ATOM 1668 O O . MET B 1 64 ? -15.031 -3.557 -19.656 1 91.56 64 MET B O 1
ATOM 1672 N N . GLY B 1 65 ? -13.133 -2.459 -20.047 1 89.56 65 GLY B N 1
ATOM 1673 C CA . GLY B 1 65 ? -13.789 -1.162 -20.125 1 89.56 65 GLY B CA 1
ATOM 1674 C C . GLY B 1 65 ? -13.914 -0.478 -18.781 1 89.56 65 GLY B C 1
ATOM 1675 O O . GLY B 1 65 ? -14.711 0.449 -18.625 1 89.56 65 GLY B O 1
ATOM 1676 N N . ARG B 1 66 ? -13.195 -1.02 -17.875 1 89.25 66 ARG B N 1
ATOM 1677 C CA . ARG B 1 66 ? -13.258 -0.432 -16.531 1 89.25 66 ARG B CA 1
ATOM 1678 C C . ARG B 1 66 ? -12.156 0.606 -16.344 1 89.25 66 ARG B C 1
ATOM 1680 O O . ARG B 1 66 ? -11.188 0.642 -17.109 1 89.25 66 ARG B O 1
ATOM 1687 N N . LYS B 1 67 ? -12.422 1.523 -15.344 1 83.44 67 LYS B N 1
ATOM 1688 C CA . LY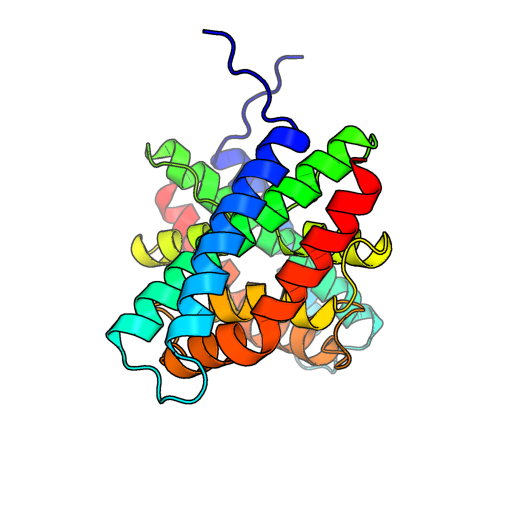S B 1 67 ? -11.383 2.482 -14.977 1 83.44 67 LYS B CA 1
ATOM 1689 C C . LYS B 1 67 ? -10.211 1.786 -14.305 1 83.44 67 LYS B C 1
ATOM 1691 O O . LYS B 1 67 ? -10.398 0.825 -13.555 1 83.44 67 LYS B O 1
ATOM 1696 N N . LEU B 1 68 ? -9 2.291 -14.641 1 78.69 68 LEU B N 1
ATOM 1697 C CA . LEU B 1 68 ? -7.805 1.762 -13.984 1 78.69 68 LEU B CA 1
ATOM 1698 C C . LEU B 1 68 ? -7.84 2.033 -12.484 1 78.69 68 LEU B C 1
ATOM 1700 O O . LEU B 1 68 ? -8.117 3.16 -12.062 1 78.69 68 LEU B O 1
ATOM 1704 N N . PRO B 1 69 ? -7.66 1.046 -11.766 1 82.12 69 PRO B N 1
ATOM 1705 C CA . PRO B 1 69 ? -7.637 1.245 -10.312 1 82.12 69 PRO B CA 1
ATOM 1706 C C . PRO B 1 69 ? -6.504 2.162 -9.859 1 82.12 69 PRO B C 1
ATOM 1708 O O . PRO B 1 69 ? -5.449 2.205 -10.5 1 82.12 69 PRO B O 1
ATOM 1711 N N . ASP B 1 70 ? -6.688 2.844 -8.773 1 75.06 70 ASP B N 1
ATOM 1712 C CA . ASP B 1 70 ? -5.773 3.873 -8.281 1 75.06 70 ASP B CA 1
ATOM 1713 C C . ASP B 1 70 ? -4.602 3.252 -7.527 1 75.06 70 ASP B C 1
ATOM 1715 O O . ASP B 1 70 ? -3.938 3.93 -6.742 1 75.06 70 ASP B O 1
ATOM 1719 N N . GLY B 1 71 ? -4.199 2.078 -7.805 1 85.19 71 GLY B N 1
ATOM 1720 C CA . GLY B 1 71 ? -3.064 1.514 -7.094 1 85.19 71 GLY B CA 1
ATOM 1721 C C . GLY B 1 71 ? -3.252 0.051 -6.734 1 85.19 71 GLY B C 1
ATOM 1722 O O . GLY B 1 71 ? -4.27 -0.553 -7.082 1 85.19 71 GLY B O 1
ATOM 1723 N N . PRO B 1 72 ? -2.25 -0.491 -6.102 1 91.5 72 PRO B N 1
ATOM 1724 C CA . PRO B 1 72 ? -2.248 -1.923 -5.793 1 91.5 72 PRO B CA 1
ATOM 1725 C C . PRO B 1 72 ? -3.438 -2.342 -4.93 1 91.5 72 PRO B C 1
ATOM 1727 O O . PRO B 1 72 ? -4.027 -3.4 -5.156 1 91.5 72 PRO B O 1
ATOM 1730 N N . ARG B 1 73 ? -3.746 -1.514 -3.963 1 91.12 73 ARG B N 1
ATOM 1731 C CA . ARG B 1 73 ? -4.875 -1.825 -3.09 1 91.12 73 ARG B CA 1
ATOM 1732 C C . ARG B 1 73 ? -6.176 -1.893 -3.879 1 91.12 73 ARG B C 1
ATOM 1734 O O . ARG B 1 73 ? -6.902 -2.885 -3.803 1 91.12 73 ARG B O 1
ATOM 1741 N N . ASP B 1 74 ? -6.469 -0.848 -4.645 1 90.88 74 ASP B N 1
ATOM 1742 C CA . ASP B 1 74 ? -7.711 -0.788 -5.41 1 90.88 74 ASP B CA 1
ATOM 1743 C C . ASP B 1 74 ? -7.773 -1.907 -6.445 1 90.88 74 ASP B C 1
ATOM 1745 O O . ASP B 1 74 ? -8.836 -2.482 -6.68 1 90.88 74 ASP B O 1
ATOM 1749 N N . THR B 1 75 ? -6.609 -2.166 -7.059 1 94.19 75 THR B N 1
ATOM 1750 C CA . THR B 1 75 ? -6.523 -3.256 -8.023 1 94.19 75 THR B CA 1
ATOM 1751 C C . THR B 1 75 ? -6.871 -4.59 -7.367 1 94.19 75 THR B C 1
ATOM 1753 O O . THR B 1 75 ? -7.656 -5.367 -7.914 1 94.19 75 THR B O 1
ATOM 1756 N N . THR B 1 76 ? -6.34 -4.816 -6.168 1 95.88 76 THR B N 1
ATOM 1757 C CA . THR B 1 76 ? -6.562 -6.055 -5.43 1 95.88 76 THR B CA 1
ATOM 1758 C C . THR B 1 76 ? -8.031 -6.191 -5.035 1 95.88 76 THR B C 1
ATOM 1760 O O . THR B 1 76 ? -8.633 -7.25 -5.223 1 95.88 76 THR B O 1
ATOM 1763 N N . VAL B 1 77 ? -8.602 -5.164 -4.574 1 94 77 VAL B N 1
ATOM 1764 C CA . VAL B 1 77 ? -9.992 -5.18 -4.145 1 94 77 VAL B CA 1
ATOM 1765 C C . VAL B 1 77 ? -10.906 -5.457 -5.34 1 94 77 VAL B C 1
ATOM 1767 O O . VAL B 1 77 ? -11.797 -6.305 -5.262 1 94 77 VAL B O 1
ATOM 1770 N N . GLU B 1 78 ? -10.664 -4.75 -6.391 1 94.25 78 GLU B N 1
ATOM 1771 C CA . GLU B 1 78 ? -11.453 -4.957 -7.598 1 94.25 78 GLU B CA 1
ATOM 1772 C C . GLU B 1 78 ? -11.312 -6.387 -8.117 1 94.25 78 GLU B C 1
ATOM 1774 O O . GLU B 1 78 ? -12.297 -7.016 -8.508 1 94.25 78 GLU B O 1
ATOM 1779 N N . ALA B 1 79 ? -10.078 -6.859 -8.133 1 96.69 79 ALA B N 1
ATOM 1780 C CA . ALA B 1 79 ? -9.812 -8.219 -8.602 1 96.69 79 ALA B CA 1
ATOM 1781 C C . ALA B 1 79 ? -10.562 -9.242 -7.754 1 96.69 79 ALA B C 1
ATOM 1783 O O . ALA B 1 79 ? -11.062 -10.242 -8.281 1 96.69 79 ALA B O 1
ATOM 1784 N N . PHE B 1 80 ? -10.609 -9.031 -6.477 1 96.25 80 PHE B N 1
ATOM 1785 C CA . PHE B 1 80 ? -11.352 -9.914 -5.582 1 96.25 80 PHE B CA 1
ATOM 1786 C C . PHE B 1 80 ? -12.844 -9.844 -5.875 1 96.25 80 PHE B C 1
ATOM 1788 O O . PHE B 1 80 ? -13.523 -10.875 -5.941 1 96.25 80 PHE B O 1
ATOM 1795 N N . ASN B 1 81 ? -13.344 -8.609 -6.039 1 94 81 ASN B N 1
ATOM 1796 C CA . ASN B 1 81 ? -14.766 -8.398 -6.301 1 94 81 ASN B CA 1
ATOM 1797 C C . ASN B 1 81 ? -15.195 -9.055 -7.609 1 94 81 ASN B C 1
ATOM 1799 O O . ASN B 1 81 ? -16.328 -9.531 -7.73 1 94 81 ASN B O 1
ATOM 1803 N N . GLU B 1 82 ? -14.305 -9.125 -8.523 1 93.56 82 GLU B N 1
ATOM 1804 C CA . GLU B 1 82 ? -14.594 -9.688 -9.844 1 93.56 82 GLU B CA 1
ATOM 1805 C C . GLU B 1 82 ? -14.242 -11.172 -9.898 1 93.56 82 GLU B C 1
ATOM 1807 O O . GLU B 1 82 ? -14.266 -11.781 -10.969 1 93.56 82 GLU B O 1
ATOM 1812 N N . ASP B 1 83 ? -13.758 -11.711 -8.82 1 94.88 83 ASP B N 1
ATOM 1813 C CA . ASP B 1 83 ? -13.469 -13.133 -8.664 1 94.88 83 ASP B CA 1
ATOM 1814 C C . ASP B 1 83 ? -12.258 -13.539 -9.5 1 94.88 83 ASP B C 1
ATOM 1816 O O . ASP B 1 83 ? -12.227 -14.641 -10.062 1 94.88 83 ASP B O 1
ATOM 1820 N N . LEU B 1 84 ? -11.398 -12.594 -9.727 1 95.5 84 LEU B N 1
ATOM 1821 C CA . LEU B 1 84 ? -10.141 -12.922 -10.391 1 95.5 84 LEU B CA 1
ATOM 1822 C C . LEU B 1 84 ? -9.172 -13.594 -9.422 1 95.5 84 LEU B C 1
ATOM 1824 O O . LEU B 1 84 ? -8.305 -14.359 -9.836 1 95.5 84 LEU B O 1
ATOM 1828 N N . ILE B 1 85 ? -9.305 -13.148 -8.156 1 96.81 85 ILE B N 1
ATOM 1829 C CA . ILE B 1 85 ? -8.508 -13.75 -7.09 1 96.81 85 ILE B CA 1
ATOM 1830 C C . ILE B 1 85 ? -9.422 -14.219 -5.965 1 96.81 85 ILE B C 1
ATOM 1832 O O . ILE B 1 85 ? -10.539 -13.711 -5.809 1 96.81 85 ILE B O 1
ATOM 1836 N N . ASP B 1 86 ? -9.039 -15.18 -5.16 1 92.75 86 ASP B N 1
ATOM 1837 C CA . ASP B 1 86 ? -9.922 -15.797 -4.176 1 92.75 86 ASP B CA 1
ATOM 1838 C C . ASP B 1 86 ? -9.586 -15.32 -2.764 1 92.75 86 ASP B C 1
ATOM 1840 O O . ASP B 1 86 ? -10.461 -15.281 -1.896 1 92.75 86 ASP B O 1
ATOM 1844 N N . ASP B 1 87 ? -8.492 -14.984 -2.381 1 95.56 87 ASP B N 1
ATOM 1845 C CA . ASP B 1 87 ? -8.086 -14.594 -1.034 1 95.56 87 ASP B CA 1
ATOM 1846 C C . ASP B 1 87 ? -7.633 -13.141 -1 1 95.56 87 ASP B C 1
ATOM 1848 O O . ASP B 1 87 ? -6.445 -12.852 -0.834 1 95.56 87 ASP B O 1
ATOM 1852 N N . GLY B 1 88 ? -8.711 -12.273 -1.117 1 95.12 88 GLY B N 1
ATOM 1853 C CA . GLY B 1 88 ? -8.438 -10.844 -1.179 1 95.12 88 GLY B CA 1
ATOM 1854 C C . GLY B 1 88 ? -7.617 -10.344 -0.003 1 95.12 88 GLY B C 1
ATOM 1855 O O . GLY B 1 88 ? -6.699 -9.539 -0.176 1 95.12 88 GLY B O 1
ATOM 1856 N N . LYS B 1 89 ? -7.938 -10.828 1.196 1 95.44 89 LYS B N 1
ATOM 1857 C CA . LYS B 1 89 ? -7.227 -10.398 2.396 1 95.44 89 LYS B CA 1
ATOM 1858 C C . LYS B 1 89 ? -5.738 -10.719 2.299 1 95.44 89 LYS B C 1
ATOM 1860 O O . LYS B 1 89 ? -4.891 -9.867 2.586 1 95.44 89 LYS B O 1
ATOM 1865 N N . THR B 1 90 ? -5.438 -11.906 1.909 1 97.06 90 THR B N 1
ATOM 1866 C CA . THR B 1 90 ? -4.043 -12.32 1.833 1 97.06 90 THR B CA 1
ATOM 1867 C C . THR B 1 90 ? -3.305 -11.539 0.749 1 97.06 90 THR B C 1
ATOM 1869 O O . THR B 1 90 ? -2.121 -11.227 0.897 1 97.06 90 THR B O 1
ATOM 1872 N N . TRP B 1 91 ? -3.973 -11.242 -0.338 1 97.44 91 TRP B N 1
ATOM 1873 C CA . TRP B 1 91 ? -3.369 -10.398 -1.365 1 97.44 91 TRP B CA 1
ATOM 1874 C C . TRP B 1 91 ? -3.049 -9.008 -0.812 1 97.44 91 TRP B C 1
ATOM 1876 O O . TRP B 1 91 ? -2.008 -8.43 -1.135 1 97.44 91 TRP B O 1
ATOM 1886 N N . LEU B 1 92 ? -3.924 -8.492 0.03 1 96.06 92 LEU B N 1
ATOM 1887 C CA . LEU B 1 92 ? -3.646 -7.219 0.685 1 96.06 92 LEU B CA 1
ATOM 1888 C C . LEU B 1 92 ? -2.48 -7.352 1.66 1 96.06 92 LEU B C 1
ATOM 1890 O O . LEU B 1 92 ? -1.662 -6.438 1.784 1 96.06 92 LEU B O 1
ATOM 1894 N N . ASP B 1 93 ? -2.414 -8.523 2.311 1 96.25 93 ASP B N 1
ATOM 1895 C CA . ASP B 1 93 ? -1.299 -8.797 3.211 1 96.25 93 ASP B CA 1
ATOM 1896 C C . ASP B 1 93 ? 0.033 -8.75 2.467 1 96.25 93 ASP B C 1
ATOM 1898 O O . ASP B 1 93 ? 1.048 -8.328 3.025 1 96.25 93 ASP B O 1
ATOM 1902 N N . MET B 1 94 ? 0.051 -9.219 1.199 1 96.81 94 MET B N 1
ATOM 1903 C CA . MET B 1 94 ? 1.267 -9.148 0.395 1 96.81 94 MET B CA 1
ATOM 1904 C C . MET B 1 94 ? 1.757 -7.707 0.275 1 96.81 94 MET B C 1
ATOM 1906 O O . MET B 1 94 ? 2.955 -7.445 0.397 1 96.81 94 MET B O 1
ATOM 1910 N N . ILE B 1 95 ? 0.79 -6.836 0.057 1 95.19 95 ILE B N 1
ATOM 1911 C CA . ILE B 1 95 ? 1.125 -5.422 -0.089 1 95.19 95 ILE B CA 1
ATOM 1912 C C . ILE B 1 95 ? 1.709 -4.895 1.219 1 95.19 95 ILE B C 1
ATOM 1914 O O . ILE B 1 95 ? 2.758 -4.242 1.219 1 95.19 95 ILE B O 1
ATOM 1918 N N . ILE B 1 96 ? 1.083 -5.23 2.283 1 94.31 96 ILE B N 1
ATOM 1919 C CA . ILE B 1 96 ? 1.489 -4.754 3.602 1 94.31 96 ILE B CA 1
ATOM 1920 C C . ILE B 1 96 ? 2.893 -5.258 3.924 1 94.31 96 ILE B C 1
ATOM 1922 O O . ILE B 1 96 ? 3.744 -4.496 4.387 1 94.31 96 ILE B O 1
ATOM 1926 N N . GLU B 1 97 ? 3.123 -6.473 3.635 1 95.06 97 GLU B N 1
ATOM 1927 C CA . GLU B 1 97 ? 4.422 -7.055 3.959 1 95.06 97 GLU B CA 1
ATOM 1928 C C . GLU B 1 97 ? 5.527 -6.445 3.104 1 95.06 97 GLU B C 1
ATOM 1930 O O . GLU B 1 97 ? 6.66 -6.289 3.564 1 95.06 97 GLU B O 1
ATOM 1935 N N . ARG B 1 98 ? 5.191 -6.156 1.886 1 93.5 98 ARG B N 1
ATOM 1936 C CA . ARG B 1 98 ? 6.176 -5.508 1.027 1 93.5 98 ARG B CA 1
ATOM 1937 C C . ARG B 1 98 ? 6.508 -4.109 1.538 1 93.5 98 ARG B C 1
ATOM 1939 O O . ARG B 1 98 ? 7.66 -3.674 1.465 1 93.5 98 ARG B O 1
ATOM 1946 N N . ILE B 1 99 ? 5.52 -3.447 2.059 1 91.88 99 ILE B N 1
ATOM 1947 C CA . ILE B 1 99 ? 5.734 -2.121 2.627 1 91.88 99 ILE B CA 1
ATOM 1948 C C . ILE B 1 99 ? 6.652 -2.225 3.842 1 91.88 99 ILE B C 1
ATOM 1950 O O . ILE B 1 99 ? 7.57 -1.415 4.008 1 91.88 99 ILE B O 1
ATOM 1954 N N . LYS B 1 100 ? 6.457 -3.279 4.598 1 93 100 LYS B N 1
ATOM 1955 C CA . LYS B 1 100 ? 7.215 -3.451 5.836 1 93 100 LYS B CA 1
ATOM 1956 C C . LYS B 1 100 ? 8.625 -3.949 5.555 1 93 100 LYS B C 1
ATOM 1958 O O . LYS B 1 100 ? 9.508 -3.863 6.414 1 93 100 LYS B O 1
ATOM 1963 N N . TYR B 1 101 ? 8.742 -4.488 4.32 1 91 101 TYR B N 1
ATOM 1964 C CA . TYR B 1 101 ? 10.055 -4.988 3.924 1 91 101 TYR B CA 1
ATOM 1965 C C . TYR B 1 101 ? 10.953 -3.852 3.445 1 91 101 TYR B C 1
ATOM 1967 O O . TYR B 1 101 ? 11.055 -3.602 2.242 1 91 101 TYR B O 1
ATOM 1975 N N . GLY B 1 102 ? 11.469 -3.076 4.344 1 82.81 102 GLY B N 1
ATOM 1976 C CA . GLY B 1 102 ? 12.305 -1.938 4.004 1 82.81 102 GLY B CA 1
ATOM 1977 C C . GLY B 1 102 ? 13.055 -1.374 5.199 1 82.81 102 GLY B C 1
ATOM 1978 O O . GLY B 1 102 ? 12.844 -1.807 6.332 1 82.81 102 GLY B O 1
ATOM 1979 N N . PRO B 1 103 ? 13.859 -0.543 4.969 1 83.56 103 PRO B N 1
ATOM 1980 C CA . PRO B 1 103 ? 14.766 -0.027 5.996 1 83.56 103 PRO B CA 1
ATOM 1981 C C . PRO B 1 103 ? 14.047 0.807 7.055 1 83.56 103 PRO B C 1
ATOM 1983 O O . PRO B 1 103 ? 14.586 1.042 8.133 1 83.56 103 PRO B O 1
ATOM 1986 N N . LEU B 1 104 ? 12.836 1.169 6.785 1 87.19 104 LEU B N 1
ATOM 1987 C CA . LEU B 1 104 ? 12.133 2.062 7.703 1 87.19 104 LEU B CA 1
ATOM 1988 C C . LEU B 1 104 ? 11.414 1.273 8.789 1 87.19 104 LEU B C 1
ATOM 1990 O O . LEU B 1 104 ? 10.914 1.853 9.758 1 87.19 104 LEU B O 1
ATOM 1994 N N . TYR B 1 105 ? 11.336 -0.01 8.648 1 87.19 105 TYR B N 1
ATOM 1995 C CA . TYR B 1 105 ? 10.742 -0.841 9.688 1 87.19 105 TYR B CA 1
ATOM 1996 C C . TYR B 1 105 ? 11.82 -1.571 10.484 1 87.19 105 TYR B C 1
ATOM 1998 O O . TYR B 1 105 ? 12.758 -2.133 9.906 1 87.19 105 TYR B O 1
ATOM 2006 N N . PRO B 1 106 ? 11.617 -1.457 11.758 1 78.5 106 PRO B N 1
ATOM 2007 C CA . PRO B 1 106 ? 12.664 -2.039 12.602 1 78.5 106 PRO B CA 1
ATOM 2008 C C . PRO B 1 106 ? 12.648 -3.566 12.594 1 78.5 106 PRO B C 1
ATOM 2010 O O . PRO B 1 106 ? 13.672 -4.199 12.844 1 78.5 106 PRO B O 1
ATOM 2013 N N . GLU B 1 107 ? 11.508 -4.074 12.391 1 75.44 107 GLU B N 1
ATOM 2014 C CA . GLU B 1 107 ? 11.453 -5.531 12.359 1 75.44 107 GLU B CA 1
ATOM 2015 C C . GLU B 1 107 ? 11.898 -6.07 11 1 75.44 107 GLU B C 1
ATOM 2017 O O . GLU B 1 107 ? 11.555 -5.508 9.961 1 75.44 107 GLU B O 1
ATOM 2022 N N . ASN B 1 108 ? 13.141 -6.641 10.961 1 72.62 108 ASN B N 1
ATOM 2023 C CA . ASN B 1 108 ? 13.57 -7.281 9.727 1 72.62 108 ASN B CA 1
ATOM 2024 C C . ASN B 1 108 ? 12.648 -8.445 9.344 1 72.62 108 ASN B C 1
ATOM 2026 O O . ASN B 1 108 ? 12.844 -9.57 9.812 1 72.62 108 ASN B O 1
ATOM 2030 N N . PRO B 1 109 ? 11.617 -8.109 8.547 1 85.94 109 PRO B N 1
ATOM 2031 C CA . PRO B 1 109 ? 10.633 -9.164 8.297 1 85.94 109 PRO B CA 1
ATOM 2032 C C . PRO B 1 109 ? 11.047 -10.094 7.152 1 85.94 109 PRO B C 1
ATOM 2034 O O . PRO B 1 109 ? 10.188 -10.727 6.531 1 85.94 109 PRO B O 1
ATOM 2037 N N . GLN B 1 110 ? 12.383 -10.117 6.902 1 90.94 110 GLN B N 1
ATOM 2038 C CA . GLN B 1 110 ? 12.859 -10.844 5.73 1 90.94 110 GLN B CA 1
ATOM 2039 C C . GLN B 1 110 ? 12.477 -12.32 5.805 1 90.94 110 GLN B C 1
ATOM 2041 O O . GLN B 1 110 ? 11.914 -12.867 4.855 1 90.94 110 GLN B O 1
ATOM 2046 N N . LYS B 1 111 ? 12.773 -12.922 6.902 1 92.44 111 LYS B N 1
ATOM 2047 C CA . LYS B 1 111 ? 12.5 -14.344 7.07 1 92.44 111 LYS B CA 1
ATOM 2048 C C . LYS B 1 111 ? 11.008 -14.633 6.953 1 92.44 111 LYS B C 1
ATOM 2050 O O . LYS B 1 111 ? 10.602 -15.57 6.258 1 92.44 111 LYS B O 1
ATOM 2055 N N . ASN B 1 112 ? 10.211 -13.859 7.617 1 93.75 112 ASN B N 1
ATOM 2056 C CA . ASN B 1 112 ? 8.766 -14.047 7.594 1 93.75 112 ASN B CA 1
ATOM 2057 C C . ASN B 1 112 ? 8.203 -13.883 6.184 1 93.75 112 ASN B C 1
ATOM 2059 O O . ASN B 1 112 ? 7.344 -14.664 5.758 1 93.75 112 ASN B O 1
ATOM 2063 N N . LEU B 1 113 ? 8.672 -12.891 5.512 1 95.94 113 LEU B N 1
ATOM 2064 C CA . LEU B 1 113 ? 8.188 -12.656 4.156 1 95.94 113 LEU B CA 1
ATOM 2065 C C . LEU B 1 113 ? 8.555 -13.812 3.234 1 95.94 113 LEU B C 1
ATOM 2067 O O . LEU B 1 113 ? 7.703 -14.312 2.494 1 95.94 113 LEU B O 1
ATOM 2071 N N . ALA B 1 114 ? 9.805 -14.258 3.324 1 96.12 114 ALA B N 1
ATOM 2072 C CA . ALA B 1 114 ? 10.234 -15.383 2.502 1 96.12 114 ALA B CA 1
ATOM 2073 C C . ALA B 1 114 ? 9.398 -16.625 2.797 1 96.12 114 ALA B C 1
ATOM 2075 O O . ALA B 1 114 ? 9.008 -17.344 1.879 1 96.12 114 ALA B O 1
ATOM 2076 N N . GLN B 1 115 ? 9.125 -16.828 4.023 1 95.44 115 GLN B N 1
ATOM 2077 C CA . GLN B 1 115 ? 8.328 -17.984 4.426 1 95.44 115 GLN B CA 1
ATOM 2078 C C . GLN B 1 115 ? 6.898 -17.859 3.906 1 95.44 115 GLN B C 1
ATOM 2080 O O . GLN B 1 115 ? 6.336 -18.844 3.404 1 95.44 115 GLN B O 1
ATOM 2085 N N . ASN B 1 116 ? 6.316 -16.719 4.051 1 96.62 116 ASN B N 1
ATOM 2086 C CA . ASN B 1 116 ? 4.961 -16.516 3.559 1 96.62 116 ASN B CA 1
ATOM 2087 C C . ASN B 1 116 ? 4.875 -16.719 2.047 1 96.62 116 ASN B C 1
ATOM 2089 O O . ASN B 1 116 ? 3.908 -17.297 1.547 1 96.62 116 ASN B O 1
ATOM 2093 N N . VAL B 1 117 ? 5.887 -16.234 1.384 1 97.5 117 VAL B N 1
ATOM 2094 C CA . VAL B 1 117 ? 5.918 -16.375 -0.068 1 97.5 117 VAL B CA 1
ATOM 2095 C C . VAL B 1 117 ? 5.914 -17.859 -0.444 1 97.5 117 VAL B C 1
ATOM 2097 O O . VAL B 1 117 ? 5.117 -18.281 -1.277 1 97.5 117 VAL B O 1
ATOM 2100 N N . THR B 1 118 ? 6.781 -18.641 0.209 1 96.94 118 THR B N 1
ATOM 2101 C CA . THR B 1 118 ? 6.996 -20.031 -0.162 1 96.94 118 THR B CA 1
ATOM 2102 C C . THR B 1 118 ? 5.824 -20.906 0.29 1 96.94 118 THR B C 1
ATOM 2104 O O . THR B 1 118 ? 5.48 -21.875 -0.371 1 96.94 118 THR B O 1
ATOM 2107 N N . GLN B 1 119 ? 5.164 -20.484 1.311 1 95.44 119 GLN B N 1
ATOM 2108 C CA . GLN B 1 119 ? 4.172 -21.359 1.918 1 95.44 119 GLN B CA 1
ATOM 2109 C C . GLN B 1 119 ? 2.754 -20.938 1.542 1 95.44 119 GLN B C 1
ATOM 2111 O O . GLN B 1 119 ? 1.839 -21.766 1.515 1 95.44 119 GLN B O 1
ATOM 2116 N N . LYS B 1 120 ? 2.598 -19.656 1.228 1 96.31 120 LYS B N 1
ATOM 2117 C CA . LYS B 1 120 ? 1.229 -19.156 1.111 1 96.31 120 LYS B CA 1
ATOM 2118 C C . LYS B 1 120 ? 1.034 -18.375 -0.19 1 96.31 120 LYS B C 1
ATOM 2120 O O . LYS B 1 120 ? 0.13 -18.688 -0.97 1 96.31 120 LYS B O 1
ATOM 2125 N N . TYR B 1 121 ? 1.874 -17.469 -0.49 1 98.12 121 TYR B N 1
ATOM 2126 C CA . TYR B 1 121 ? 1.62 -16.531 -1.569 1 98.12 121 TYR B CA 1
ATOM 2127 C C . TYR B 1 121 ? 1.774 -17.203 -2.93 1 98.12 121 TYR B C 1
ATOM 2129 O O . TYR B 1 121 ? 1.064 -16.859 -3.879 1 98.12 121 TYR B O 1
ATOM 2137 N N . ILE B 1 122 ? 2.68 -18.156 -3.043 1 98.25 122 ILE B N 1
ATOM 2138 C CA . ILE B 1 122 ? 2.938 -18.828 -4.312 1 98.25 122 ILE B CA 1
ATOM 2139 C C . ILE B 1 122 ? 1.654 -19.469 -4.82 1 98.25 122 ILE B C 1
ATOM 2141 O O . ILE B 1 122 ? 1.36 -19.438 -6.016 1 98.25 122 ILE B O 1
ATOM 2145 N N . ARG B 1 123 ? 0.911 -20.062 -3.971 1 97.69 123 ARG B N 1
ATOM 2146 C CA . ARG B 1 123 ? -0.314 -20.75 -4.367 1 97.69 123 ARG B CA 1
ATOM 2147 C C . ARG B 1 123 ? -1.35 -19.766 -4.895 1 97.69 123 ARG B C 1
ATOM 2149 O O . ARG B 1 123 ? -2.121 -20.078 -5.801 1 97.69 123 ARG B O 1
ATOM 2156 N N . LEU B 1 124 ? -1.369 -18.594 -4.336 1 98.38 124 LEU B N 1
ATOM 2157 C CA . LEU B 1 124 ? -2.314 -17.578 -4.773 1 98.38 124 LEU B CA 1
ATOM 2158 C C . LEU B 1 124 ? -1.988 -17.094 -6.184 1 98.38 124 LEU B C 1
ATOM 2160 O O . LEU B 1 124 ? -2.893 -16.859 -6.988 1 98.38 124 LEU B O 1
ATOM 2164 N N . PHE B 1 125 ? -0.724 -17 -6.457 1 98.5 125 PHE B N 1
ATOM 2165 C CA . PHE B 1 125 ? -0.302 -16.625 -7.801 1 98.5 125 PHE B CA 1
ATOM 2166 C C . PHE B 1 125 ? -0.67 -17.719 -8.805 1 98.5 125 PHE B C 1
ATOM 2168 O O . PHE B 1 125 ? -1.112 -17.422 -9.914 1 98.5 125 PHE B O 1
ATOM 2175 N N . LEU B 1 126 ? -0.444 -18.922 -8.391 1 98.25 126 LEU B N 1
ATOM 2176 C CA . LEU B 1 126 ? -0.785 -20.047 -9.266 1 98.25 126 LEU B CA 1
ATOM 2177 C C . LEU B 1 126 ? -2.285 -20.078 -9.539 1 98.25 126 LEU B C 1
ATOM 2179 O O . LEU B 1 126 ? -2.709 -20.344 -10.664 1 98.25 126 LEU B O 1
ATOM 2183 N N . ASN B 1 127 ? -3.068 -19.844 -8.492 1 98.25 127 ASN B N 1
ATOM 2184 C CA . ASN B 1 127 ? -4.516 -19.781 -8.672 1 98.25 127 ASN B CA 1
ATOM 2185 C C . ASN B 1 127 ? -4.91 -18.672 -9.633 1 98.25 127 ASN B C 1
ATOM 2187 O O . ASN B 1 127 ? -5.793 -18.844 -10.477 1 98.25 127 ASN B O 1
ATOM 2191 N N . PHE B 1 128 ? -4.277 -17.531 -9.477 1 98.25 128 PHE B N 1
ATOM 2192 C CA . PHE B 1 128 ? -4.551 -16.406 -10.359 1 98.25 128 PHE B CA 1
ATOM 2193 C C . PHE B 1 128 ? -4.188 -16.734 -11.797 1 98.25 128 PHE B C 1
ATOM 2195 O O . PHE B 1 128 ? -4.934 -16.422 -12.727 1 98.25 128 PHE B O 1
ATOM 2202 N N . GLU B 1 129 ? -3.061 -17.391 -11.992 1 98.06 129 GLU B N 1
ATOM 2203 C CA . GLU B 1 129 ? -2.65 -17.797 -13.328 1 98.06 129 GLU B CA 1
ATOM 2204 C C . GLU B 1 129 ? -3.707 -18.688 -13.977 1 98.06 129 GLU B C 1
ATOM 2206 O O . GLU B 1 129 ? -4.066 -18.484 -15.141 1 98.06 129 GLU B O 1
ATOM 2211 N N . ARG B 1 130 ? -4.129 -19.656 -13.227 1 97.25 130 ARG B N 1
ATOM 2212 C CA . ARG B 1 130 ? -5.137 -20.578 -13.734 1 97.25 130 ARG B CA 1
ATOM 2213 C C . ARG B 1 130 ? -6.406 -19.844 -14.133 1 97.25 130 ARG B C 1
ATOM 2215 O O . ARG B 1 130 ? -6.984 -20.109 -15.188 1 97.25 130 ARG B O 1
ATOM 2222 N N . LYS B 1 131 ? -6.816 -18.969 -13.25 1 96.81 131 LYS B N 1
ATOM 2223 C CA . LYS B 1 131 ? -8.008 -18.172 -13.523 1 96.81 131 LYS B CA 1
ATOM 2224 C C . LYS B 1 131 ? -7.859 -17.375 -14.82 1 96.81 131 LYS B C 1
ATOM 2226 O O . LYS B 1 131 ? -8.75 -17.391 -15.672 1 96.81 131 LYS B O 1
ATOM 2231 N N . MET B 1 132 ? -6.777 -16.734 -14.961 1 95.94 132 MET B N 1
ATOM 2232 C CA . MET B 1 132 ? -6.531 -15.875 -16.125 1 95.94 132 MET B CA 1
ATOM 2233 C C . MET B 1 132 ? -6.426 -16.703 -17.391 1 95.94 132 MET B C 1
ATOM 2235 O O . MET B 1 132 ? -6.855 -16.266 -18.469 1 95.94 132 MET B O 1
ATOM 2239 N N . LYS B 1 133 ? -5.789 -17.859 -17.266 1 95.38 133 LYS B N 1
ATOM 2240 C CA . LYS B 1 133 ? -5.707 -18.766 -18.406 1 95.38 133 LYS B CA 1
ATOM 2241 C C . LYS B 1 133 ? -7.098 -19.109 -18.938 1 95.38 133 LYS B C 1
ATOM 2243 O O . LYS B 1 133 ? -7.312 -19.172 -20.141 1 95.38 133 LYS B O 1
ATOM 2248 N N . GLY B 1 134 ? -7.973 -19.297 -17.969 1 93.06 134 GLY B N 1
ATOM 2249 C CA . GLY B 1 134 ? -9.344 -19.609 -18.344 1 93.06 134 GLY B CA 1
ATOM 2250 C C . GLY B 1 134 ? -10.055 -18.469 -19.031 1 93.06 134 GLY B C 1
ATOM 2251 O O . GLY B 1 134 ? -10.922 -18.688 -19.891 1 93.06 134 GLY B O 1
ATOM 2252 N N . LEU B 1 135 ? -9.727 -17.234 -18.656 1 90.56 135 LEU B N 1
ATOM 2253 C CA . LEU B 1 135 ? -10.375 -16.047 -19.203 1 90.56 135 LEU B CA 1
ATOM 2254 C C . LEU B 1 135 ? -9.781 -15.68 -20.562 1 90.56 135 LEU B C 1
ATOM 2256 O O . LEU B 1 135 ? -10.461 -15.078 -21.391 1 90.56 135 LEU B O 1
ATOM 2260 N N . MET B 1 136 ? -8.539 -15.891 -20.812 1 83.44 136 MET B N 1
ATOM 2261 C CA . MET B 1 136 ? -7.867 -15.492 -22.047 1 83.44 136 MET B CA 1
ATOM 2262 C C . MET B 1 136 ? -8.016 -16.578 -23.109 1 83.44 136 MET B C 1
ATOM 2264 O O . MET B 1 136 ? -7.809 -16.312 -24.297 1 83.44 136 MET B O 1
ATOM 2268 N N . GLU B 1 137 ? -8.281 -17.75 -22.719 1 71.81 137 GLU B N 1
ATOM 2269 C CA . GLU B 1 137 ? -8.641 -18.766 -23.703 1 71.81 137 GLU B CA 1
ATOM 2270 C C . GLU B 1 137 ? -10.055 -18.531 -24.234 1 71.81 137 GLU B C 1
ATOM 2272 O O . GLU B 1 137 ? -10.297 -18.656 -25.438 1 71.81 137 GLU B O 1
#

Sequence (274 aa):
MKNIPITCEKCFLDFQEALEELHEMVISVKGTEIDERNQKRIIRSFEITHELALKTMGEYFRKMGRKLPDGPRDTTVEAFNEDLIDDGKTWLDMIIERIKYGPLYPENPQKNLAQNVTQKYIRLFLNFERKMKGLMEMKNIPITCEKCFLDFQEALEELHEMVISVKGTEIDERNQKRIIRSFEITHELALKTMGEYFRKMGRKLPDGPRDTTVEAFNEDLIDDGKTWLDMIIERIKYGPLYPENPQKNLAQNVTQKYIRLFLNFERKMKGLME

Nearest PDB structures (foldseek):
  8xdj-assembly1_C  TM=9.391E-01  e=4.077E-07  Legionella pneumophila
  8xeh-assembly1_D  TM=9.384E-01  e=6.771E-06  Legionella pneumophila
  6m6u-assembly1_D  TM=8.293E-01  e=2.399E-03  Shewanella oneidensis MR-1
  6m6w-assembly1_H  TM=7.516E-01  e=1.536E-02  Shewanella oneidensis MR-1
  6m6w-assembly1_I  TM=7.006E-01  e=9.299E-03  Shewanella oneidensis MR-1

InterPro domains:
  IPR010235 Probable ribonuclease HepT [PF08780] (12-133)

pLDDT: mean 91.5, std 10.86, range [26.83, 98.69]

Secondary structure (DSSP, 8-state):
-------HHHHHHHHHHHHHHHHHHHHHTTTSPPPHHHHHHHHHHHHHHHHHHHHHHHHHHHHTTPPPPSSHHHHHHHHHHTTS-S-HHHHHHHHHHHHHSSTT-SS-THHHHHHHIIIIIHHHHHHHHHHHHHHH-/-------HHHHHHHHHHHHHHHHHHHHHTTTSPPPHHHHHHHHHHHHHHHHHHHHHHHHHHHHTTPPPPSSHHHHHHHHHHTTS-S-HHHHHHHHHHHHHSSTT-SS-THHHHHHHIIIIIHHHHHHHHHHHHHHH-

Radius of gyration: 20.2 Å; Cα contacts (8 Å, |Δi|>4): 251; chains: 2; bounding box: 41×59×57 Å

Solvent-accessible surface area (backbone atoms only — not comparable to full-atom values): 14997 Å² total; per-residue (Å²): 132,79,80,68,75,83,44,35,67,57,32,40,51,54,20,49,54,35,42,52,55,38,49,52,54,41,60,74,41,60,97,50,86,72,49,71,67,56,30,53,54,48,43,53,36,45,50,53,25,52,52,30,45,52,49,19,52,39,35,44,37,40,74,72,70,41,78,70,52,89,42,73,65,50,41,45,52,50,33,30,75,69,62,52,41,88,55,46,43,59,57,51,45,52,54,46,50,52,66,43,58,44,90,62,37,87,61,77,46,56,67,58,51,31,49,42,39,66,74,48,48,52,60,54,52,52,51,33,51,53,48,48,53,64,71,74,103,131,78,81,69,76,82,45,36,65,58,33,43,52,53,20,49,55,35,43,52,54,38,50,52,53,40,61,74,42,60,98,50,88,72,48,72,67,54,30,53,52,49,44,52,38,46,52,54,23,51,52,30,45,51,49,19,52,40,35,43,36,41,74,73,70,43,79,69,53,90,40,71,67,48,39,45,52,50,32,30,75,68,62,52,41,87,54,48,44,59,57,52,47,52,54,44,51,53,65,42,57,44,88,64,36,86,62,78,46,56,65,58,49,31,48,42,39,65,73,50,48,52,60,55,53,52,51,31,50,54,46,48,52,64,70,73,102

Organism: Cecembia lonarensis (strain CCUG 58316 / KCTC 22772 / LW9) (NCBI:txid1225176)